Protein AF-0000000087553354 (afdb_homodimer)

Secondary structure (DSSP, 8-state):
-----------------------------------HHHHHHHHHHHHT-TT-EEEEEE-SSSEEEEEEEEEEEEE-TT--EEEEEEEEEEEESSGGG-EEEEEEEEE-TTS-EEEEEE--SGGGS--EEETTEEEEE--SSS---EEEEE-SS---SEEEEEEETTEEEEEEEEE---/-----------------------------------HHHHHHHHHHHHT-TT-EEEEEE-SSSEEEEEEEEEEEEE-TT--EEEEEEEEEEEESSGGG-EEEEEEEEE-TTS-EEEEEE--SGGGS--EEETTEEEEE--SSS---EEEEE-SS---SEEEEEEETTEEEEEEEEE---

Foldseek 3Di:
DPPPPPPPPPPPPPPPPPPCCCCPVPPVVVVVPDDPVLVVQLVQVVVVDAQDWDKDFDDDQKTWIKIKGWQAWAQAPVRWIKTKMKIWTWIGRDPVDIFIWIKIWIATPVRHTFWIWGQGGPLQAFDHDDPQWTWGADDDPQFGDIDTHHCRHHDDQKDWDAGDPVDTDIIGIDGDDD/DPPPPPPPPPPPPPPPPPPCCPCCVPPVPVVVPDDPVLVVQLVQVVVVDAQDWDKDFDDDQKTWIKIKGWQAWAQAPVRWIKTKMKIWTWIGRDPVDIFIWIKIWIATPVRHTFWIWGQGGPLQAFDHDDPQWTWGADDDPQFGDIDTHHPRHHDDQKDWDAGDPVDTDIIGIDGDPD

Organism: NCBI:txid2305228

Solvent-accessible surface area (backbone atoms only — not comparable to full-atom values): 20367 Å² total; per-residue (Å²): 135,85,77,76,79,78,76,78,76,76,76,75,74,71,75,75,71,71,70,75,70,70,68,69,66,71,70,66,70,64,68,77,70,74,52,72,67,58,48,51,50,50,52,52,60,71,64,68,50,67,72,43,44,33,37,41,30,49,60,65,82,45,45,41,34,39,40,35,28,33,59,43,74,32,64,25,78,85,67,45,50,34,33,38,31,39,37,29,41,34,36,36,72,44,86,92,67,44,45,40,38,9,24,41,36,35,21,35,84,82,72,44,66,53,29,31,35,68,54,60,30,53,76,58,37,64,75,43,68,54,96,50,16,42,29,33,64,42,84,49,99,77,19,75,33,76,40,76,45,70,45,36,86,49,77,60,62,59,48,76,46,60,40,45,101,87,40,60,48,78,31,54,52,46,68,50,88,120,136,86,77,77,79,77,77,80,76,77,77,74,77,74,76,74,74,73,72,76,70,71,68,71,66,73,70,66,72,63,70,78,72,75,51,73,68,56,48,51,50,50,53,52,59,71,64,68,50,66,73,43,43,34,37,40,30,49,61,65,83,44,46,41,34,39,40,36,29,34,60,44,73,32,66,24,78,86,69,44,48,34,33,37,32,40,36,28,40,35,36,37,72,44,85,91,67,43,45,39,37,9,26,42,37,35,21,35,83,82,69,43,68,52,27,32,33,69,54,60,30,53,77,58,36,64,75,42,68,54,95,51,17,41,31,34,65,42,82,49,98,77,20,76,34,76,39,76,46,68,45,36,84,48,78,60,62,59,49,75,46,60,40,46,100,86,40,59,48,78,34,53,51,44,67,48,88,120

Radius of gyration: 33.06 Å; Cα contacts (8 Å, |Δi|>4): 698; chains: 2; bounding box: 103×92×113 Å

Sequence (356 aa):
MKRFFLSLIIISLTSCNKSDLHKNDKNKIAETKLDYYERCRLLVLEQNTINQDFGFTKKGKDIDEQVVKYLGNIITSKKDTLKILNSVHYTGIYEDSKRGNGQVYIYNSHNKLLGFYNLGSASAVPNSIDNKELIFKYNNENCNQATKISLKDSIPKQIFVPCTKEGGDIYNLETAHNMKRFFLSLIIISLTSCNKSDLHKNDKNKIAETKLDYYERCRLLVLEQNTINQDFGFTKKGKDIDEQVVKYLGNIITSKKDTLKILNSVHYTGIYEDSKRGNGQVYIYNSHNKLLGFYNLGSASAVPNSIDNKELIFKYNNENCNQATKISLKDSIPKQIFVPCTKEGGDIYNLETAHN

Structure (mmCIF, N/CA/C/O backbone):
data_AF-0000000087553354-model_v1
#
loop_
_entity.id
_entity.type
_entity.pdbx_description
1 polymer Lipoprotein
#
loop_
_atom_site.group_PDB
_atom_site.id
_atom_site.type_symbol
_atom_site.label_atom_id
_atom_site.label_alt_id
_atom_site.label_comp_id
_atom_site.label_asym_id
_atom_site.label_entity_id
_atom_site.label_seq_id
_atom_site.pdbx_PDB_ins_code
_atom_site.Cartn_x
_atom_site.Cartn_y
_atom_site.Cartn_z
_atom_site.occupancy
_atom_site.B_iso_or_equiv
_atom_site.auth_seq_id
_atom_site.auth_comp_id
_atom_site.auth_asym_id
_atom_site.auth_atom_id
_atom_site.pdbx_PDB_model_num
ATOM 1 N N . MET A 1 1 ? -42.5 -53.312 72 1 29.83 1 MET A N 1
ATOM 2 C CA . MET A 1 1 ? -42.562 -51.844 71.812 1 29.83 1 MET A CA 1
ATOM 3 C C . MET A 1 1 ? -41.688 -51.406 70.625 1 29.83 1 MET A C 1
ATOM 5 O O . MET A 1 1 ? -40.469 -51.219 70.812 1 29.83 1 MET A O 1
ATOM 9 N N . LYS A 1 2 ? -41.969 -51.969 69.438 1 31.62 2 LYS A N 1
ATOM 10 C CA . LYS A 1 2 ? -41.281 -51.844 68.188 1 31.62 2 LYS A CA 1
ATOM 11 C C . LYS A 1 2 ? -41.375 -50.406 67.688 1 31.62 2 LYS A C 1
ATOM 13 O O . LYS A 1 2 ? -42.469 -49.906 67.375 1 31.62 2 LYS A O 1
ATOM 18 N N . ARG A 1 3 ? -40.5 -49.438 68.188 1 32.81 3 ARG A N 1
ATOM 19 C CA . ARG A 1 3 ? -40.375 -48.031 67.875 1 32.81 3 ARG A CA 1
ATOM 20 C C . ARG A 1 3 ? -40.156 -47.781 66.438 1 32.81 3 ARG A C 1
ATOM 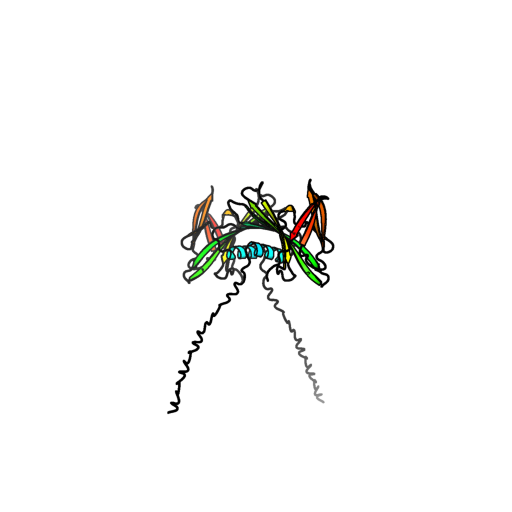22 O O . ARG A 1 3 ? -39.219 -48.344 65.812 1 32.81 3 ARG A O 1
ATOM 29 N N . PHE A 1 4 ? -41.219 -47.625 65.688 1 36.59 4 PHE A N 1
ATOM 30 C CA . PHE A 1 4 ? -41.375 -47.188 64.312 1 36.59 4 PHE A CA 1
ATOM 31 C C . PHE A 1 4 ? -40.594 -45.875 64.062 1 36.59 4 PHE A C 1
ATOM 33 O O . PHE A 1 4 ? -40.938 -44.844 64.625 1 36.59 4 PHE A O 1
ATOM 40 N N . PHE A 1 5 ? -39.219 -45.906 64.062 1 37.88 5 PHE A N 1
ATOM 41 C CA . PHE A 1 5 ? -38.344 -44.75 63.719 1 37.88 5 PHE A CA 1
ATOM 42 C C . PHE A 1 5 ? -38.781 -44.125 62.375 1 37.88 5 PHE A C 1
ATOM 44 O O . PHE A 1 5 ? -38.75 -44.812 61.344 1 37.88 5 PHE A O 1
ATOM 51 N N . LEU A 1 6 ? -39.812 -43.281 62.375 1 37.84 6 LEU A N 1
ATOM 52 C CA . LEU A 1 6 ? -40.25 -42.406 61.281 1 37.84 6 LEU A CA 1
ATOM 53 C C . LEU A 1 6 ? -39.094 -41.562 60.75 1 37.84 6 LEU A C 1
ATOM 55 O O . LEU A 1 6 ? -38.531 -40.719 61.438 1 37.84 6 LEU A O 1
ATOM 59 N N . SER A 1 7 ? -38.156 -42.156 59.969 1 36 7 SER A N 1
ATOM 60 C CA . SER A 1 7 ? -37.062 -41.469 59.312 1 36 7 SER A CA 1
ATOM 61 C C . SER A 1 7 ? -37.562 -40.375 58.375 1 36 7 SER A C 1
ATOM 63 O O . SER A 1 7 ? -38.312 -40.656 57.438 1 36 7 SER A O 1
ATOM 65 N N . LEU A 1 8 ? -37.938 -39.219 58.938 1 37 8 LEU A N 1
ATOM 66 C CA . LEU A 1 8 ? -38.281 -38 58.188 1 37 8 LEU A CA 1
ATOM 67 C C . LEU A 1 8 ? -37.219 -37.688 57.125 1 37 8 LEU A C 1
ATOM 69 O O . LEU A 1 8 ? -36.062 -37.469 57.438 1 37 8 LEU A O 1
ATOM 73 N N . ILE A 1 9 ? -37.344 -38.281 55.938 1 36.78 9 ILE A N 1
ATOM 74 C CA . ILE A 1 9 ? -36.562 -38.031 54.75 1 36.78 9 ILE A CA 1
ATOM 75 C C . ILE A 1 9 ? -36.719 -36.562 54.344 1 36.78 9 ILE A C 1
ATOM 77 O O . ILE A 1 9 ? -37.812 -36.094 54 1 36.78 9 ILE A O 1
ATOM 81 N N . ILE A 1 10 ? -36.062 -35.625 55.062 1 35.75 10 ILE A N 1
ATOM 82 C CA . ILE A 1 10 ? -36 -34.219 54.656 1 35.75 10 ILE A CA 1
ATOM 83 C C . ILE A 1 10 ? -35.5 -34.125 53.219 1 35.75 10 ILE A C 1
ATOM 85 O O . ILE A 1 10 ? -34.406 -34.562 52.906 1 35.75 10 ILE A O 1
ATOM 89 N N . ILE A 1 11 ? -36.406 -34.219 52.219 1 35.97 11 ILE A N 1
ATOM 90 C CA . ILE A 1 11 ? -36.25 -33.938 50.812 1 35.97 11 ILE A CA 1
ATOM 91 C C . ILE A 1 11 ? -35.625 -32.531 50.625 1 35.97 11 ILE A C 1
ATOM 93 O O . ILE A 1 11 ? -36.281 -31.531 51 1 35.97 11 ILE A O 1
ATOM 97 N N . SER A 1 12 ? -34.344 -32.438 51 1 34.94 12 SER A N 1
ATOM 98 C CA . SER A 1 12 ? -33.625 -31.188 50.656 1 34.94 12 SER A CA 1
ATOM 99 C C . SER A 1 12 ? -33.906 -30.781 49.219 1 34.94 12 SER A C 1
ATOM 101 O O . SER A 1 12 ? -33.656 -31.562 48.312 1 34.94 12 SER A O 1
ATOM 103 N N . LEU A 1 13 ? -35 -30.016 49 1 34.75 13 LEU A N 1
ATOM 104 C CA . LEU A 1 13 ? -35.219 -29.234 47.781 1 34.75 13 LEU A CA 1
ATOM 105 C C . LEU A 1 13 ? -33.938 -28.547 47.344 1 34.75 13 LEU A C 1
ATOM 107 O O . LEU A 1 13 ? -33.406 -27.703 48.031 1 34.75 13 LEU A O 1
ATOM 111 N N . THR A 1 14 ? -33 -29.312 46.812 1 34.44 14 THR A N 1
ATOM 112 C CA . THR A 1 14 ? -31.922 -28.703 46.062 1 34.44 14 THR A CA 1
ATOM 113 C C . THR A 1 14 ? -32.438 -27.672 45.062 1 34.44 14 THR A C 1
ATOM 115 O O . THR A 1 14 ? -33.312 -27.969 44.25 1 34.44 14 THR A O 1
ATOM 118 N N . SER A 1 15 ? -32.75 -26.438 45.594 1 34.44 15 SER A N 1
ATOM 119 C CA . SER A 1 15 ? -32.938 -25.297 44.719 1 34.44 15 SER A CA 1
ATOM 120 C C . SER A 1 15 ? -31.922 -25.328 43.562 1 34.44 15 SER A C 1
ATOM 122 O O . SER A 1 15 ? -30.719 -25.453 43.781 1 34.44 15 SER A O 1
ATOM 124 N N . CYS A 1 16 ? -32.281 -25.969 42.438 1 36.16 16 CYS A N 1
ATOM 125 C CA . CYS A 1 16 ? -31.656 -25.75 41.125 1 36.16 16 CYS A CA 1
ATOM 126 C C . CYS A 1 16 ? -31.438 -24.266 40.875 1 36.16 16 CYS A C 1
ATOM 128 O O . CYS A 1 16 ? -32.406 -23.531 40.625 1 36.16 16 CYS A O 1
ATOM 130 N N . ASN A 1 17 ? -30.734 -23.594 41.844 1 31.5 17 ASN A N 1
ATOM 131 C CA . ASN A 1 17 ? -30.328 -22.297 41.312 1 31.5 17 ASN A CA 1
ATOM 132 C C . ASN A 1 17 ? -29.828 -22.406 39.875 1 31.5 17 ASN A C 1
ATOM 134 O O . ASN A 1 17 ? -28.844 -23.109 39.594 1 31.5 17 ASN A O 1
ATOM 138 N N . LYS A 1 18 ? -30.75 -22.484 38.875 1 31.75 18 LYS A N 1
ATOM 139 C CA . LYS A 1 18 ? -30.422 -22.188 37.5 1 31.75 18 LYS A CA 1
ATOM 140 C C . LYS A 1 18 ? -29.531 -20.938 37.406 1 31.75 18 LYS A C 1
ATOM 142 O O . LYS A 1 18 ? -30 -19.828 37.656 1 31.75 18 LYS A O 1
ATOM 147 N N . SER A 1 19 ? -28.391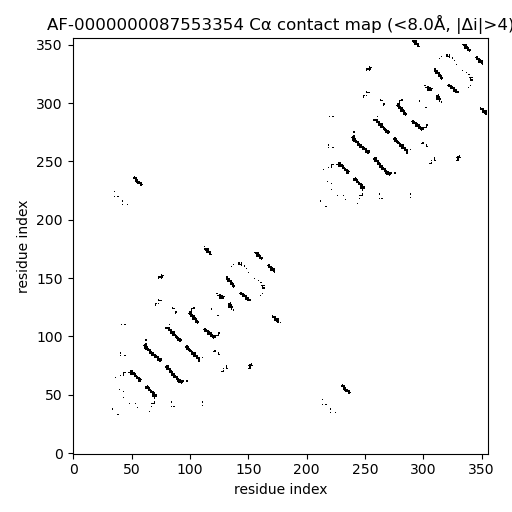 -20.953 38.062 1 34 19 SER A N 1
ATOM 148 C CA . SER A 1 19 ? -27.5 -19.891 37.625 1 34 19 SER A CA 1
ATOM 149 C C . SER A 1 19 ? -27.578 -19.688 36.094 1 34 19 SER A C 1
ATOM 151 O O . SER A 1 19 ? -27.422 -20.641 35.344 1 34 19 SER A O 1
ATOM 153 N N . ASP A 1 20 ? -28.547 -18.812 35.719 1 32.47 20 ASP A N 1
ATOM 154 C CA . ASP A 1 20 ? -28.562 -18.203 34.406 1 32.47 20 ASP A CA 1
ATOM 155 C C . ASP A 1 20 ? -27.156 -17.828 33.938 1 32.47 20 ASP A C 1
ATOM 157 O O . ASP A 1 20 ? -26.562 -16.875 34.469 1 32.47 20 ASP A O 1
ATOM 161 N N . LEU A 1 21 ? -26.25 -18.781 33.844 1 32.16 21 LEU A N 1
ATOM 162 C CA . LEU A 1 21 ? -25.062 -18.5 33.031 1 32.16 21 LEU A CA 1
ATOM 163 C C . LEU A 1 21 ? -25.438 -17.844 31.719 1 32.16 21 LEU A C 1
ATOM 165 O O . LEU A 1 21 ? -25.922 -18.531 30.797 1 32.16 21 LEU A O 1
ATOM 169 N N . HIS A 1 22 ? -26.406 -16.922 31.766 1 32.91 22 HIS A N 1
ATOM 170 C CA . HIS A 1 22 ? -26.359 -16.219 30.484 1 32.91 22 HIS A CA 1
ATOM 171 C C . HIS A 1 22 ? -24.922 -15.898 30.094 1 32.91 22 HIS A C 1
ATOM 173 O O . HIS A 1 22 ? -24.328 -14.953 30.609 1 32.91 22 HIS A O 1
ATOM 179 N N . LYS A 1 23 ? -24.031 -16.938 30.062 1 35.16 23 LYS A N 1
ATOM 180 C CA . LYS A 1 23 ? -22.891 -16.719 29.172 1 35.16 23 LYS A CA 1
ATOM 181 C C . LYS A 1 23 ? -23.328 -16 27.906 1 35.16 23 LYS A C 1
ATOM 183 O O . LYS A 1 23 ? -23.922 -16.609 27.016 1 35.16 23 LYS A O 1
ATOM 188 N N . ASN A 1 24 ? -24.047 -14.953 27.984 1 32.91 24 ASN A N 1
ATOM 189 C CA . ASN A 1 24 ? -23.922 -14.109 26.797 1 32.91 24 ASN A CA 1
ATOM 190 C C . ASN A 1 24 ? -22.5 -14.109 26.25 1 32.91 24 ASN A C 1
ATOM 192 O O . ASN A 1 24 ? -21.625 -13.414 26.766 1 32.91 24 ASN A O 1
ATOM 196 N N . ASP A 1 25 ? -21.984 -15.281 26.062 1 33.88 25 ASP A N 1
ATOM 197 C CA . ASP A 1 25 ? -20.828 -15.336 25.156 1 33.88 25 ASP A CA 1
ATOM 198 C C . ASP A 1 25 ? -21 -14.344 24 1 33.88 25 ASP A C 1
ATOM 200 O O . ASP A 1 25 ? -21.781 -14.594 23.078 1 33.88 25 ASP A O 1
ATOM 204 N N . LYS A 1 26 ? -21.125 -13.078 24.266 1 32.25 26 LYS A N 1
ATOM 205 C CA . LYS A 1 26 ? -20.75 -12.188 23.172 1 32.25 26 LYS A CA 1
ATOM 206 C C . LYS A 1 26 ? -19.75 -12.859 22.234 1 32.25 26 LYS A C 1
ATOM 208 O O . LYS A 1 26 ? -18.578 -13 22.562 1 32.25 26 LYS A O 1
ATOM 213 N N . ASN A 1 27 ? -19.938 -14.016 21.734 1 31.08 27 ASN A N 1
ATOM 214 C CA . ASN A 1 27 ? -19.281 -14.359 20.484 1 31.08 27 ASN A CA 1
ATOM 215 C C . ASN A 1 27 ? -18.938 -13.117 19.672 1 31.08 27 ASN A C 1
ATOM 217 O O . ASN A 1 27 ? -19.766 -12.617 18.906 1 31.08 27 ASN A O 1
ATOM 221 N N . LYS A 1 28 ? -18.406 -12.102 20.25 1 35.38 28 LYS A N 1
ATOM 222 C CA . LYS A 1 28 ? -17.688 -11.156 19.406 1 35.38 28 LYS A CA 1
ATOM 223 C C . LYS A 1 28 ? -17.109 -11.844 18.172 1 35.38 28 LYS A C 1
ATOM 225 O O . LYS A 1 28 ? -16.188 -12.648 18.266 1 35.38 28 LYS A O 1
ATOM 230 N N . ILE A 1 29 ? -17.828 -12.508 17.359 1 32.5 29 ILE A N 1
ATOM 231 C CA . ILE A 1 29 ? -17.328 -12.656 16 1 32.5 29 ILE A CA 1
ATOM 232 C C . ILE A 1 29 ? -16.25 -11.602 15.727 1 32.5 29 ILE A C 1
ATOM 234 O O . ILE A 1 29 ? -16.562 -10.414 15.633 1 32.5 29 ILE A O 1
ATOM 238 N N . ALA A 1 30 ? -15.227 -11.648 16.406 1 36.22 30 ALA A N 1
ATOM 239 C CA . ALA A 1 30 ? -14.039 -10.891 16 1 36.22 30 ALA A CA 1
ATOM 240 C C . ALA A 1 30 ? -13.977 -10.734 14.484 1 36.22 30 ALA A C 1
ATOM 242 O O . ALA A 1 30 ? -13.883 -11.719 13.758 1 36.22 30 ALA A O 1
ATOM 243 N N . GLU A 1 31 ? -14.898 -10.172 13.828 1 45.91 31 GLU A N 1
ATOM 244 C CA . GLU A 1 31 ? -14.578 -9.805 12.453 1 45.91 31 GLU A CA 1
ATOM 245 C C . GLU A 1 31 ? -13.07 -9.852 12.203 1 45.91 31 GLU A C 1
ATOM 247 O O . GLU A 1 31 ? -12.312 -9.141 12.859 1 45.91 31 GLU A O 1
ATOM 252 N N . THR A 1 32 ? -12.547 -11.031 12.086 1 52.12 32 THR A N 1
ATOM 253 C CA . THR A 1 32 ? -11.133 -11.203 11.781 1 52.12 32 THR A CA 1
ATOM 254 C C . THR A 1 32 ? -10.602 -10.023 10.977 1 52.12 32 THR A C 1
ATOM 256 O O . THR A 1 32 ? -10.977 -9.836 9.82 1 52.12 32 THR A O 1
ATOM 259 N N . LYS A 1 33 ? -10.328 -8.977 11.625 1 75.5 33 LYS A N 1
ATOM 260 C CA . LYS A 1 33 ? -9.742 -7.785 11.016 1 75.5 33 LYS A CA 1
ATOM 261 C C . LYS A 1 33 ? -8.555 -8.156 10.133 1 75.5 33 LYS A C 1
ATOM 263 O O . LYS A 1 33 ? -7.645 -8.867 10.562 1 75.5 33 LYS A O 1
ATOM 268 N N . LEU A 1 34 ? -8.664 -8.031 8.836 1 88.19 34 LEU A N 1
ATOM 269 C CA . LEU A 1 34 ? -7.602 -8.25 7.859 1 88.19 34 LEU A CA 1
ATOM 270 C C . LEU A 1 34 ? -6.32 -7.535 8.273 1 88.19 34 LEU A C 1
ATOM 272 O O . LEU A 1 34 ? -6.363 -6.395 8.734 1 88.19 34 LEU A O 1
ATOM 276 N N . ASP A 1 35 ? -5.285 -8.367 8.242 1 91.75 35 ASP A N 1
ATOM 277 C CA . ASP A 1 35 ? -4.027 -7.703 8.562 1 91.75 35 ASP A CA 1
ATOM 278 C C . ASP A 1 35 ? -3.605 -6.742 7.453 1 91.75 35 ASP A C 1
ATOM 280 O O . ASP A 1 35 ? -4.234 -6.695 6.395 1 91.75 35 ASP A O 1
ATOM 284 N N . TYR A 1 36 ? -2.586 -5.945 7.707 1 96.06 36 TYR A N 1
ATOM 285 C CA . TYR A 1 36 ? -2.121 -4.887 6.82 1 96.06 36 TYR A CA 1
ATOM 286 C C . TYR A 1 36 ? -1.771 -5.438 5.441 1 96.06 36 TYR A C 1
ATOM 288 O O . TYR A 1 36 ? -2.24 -4.93 4.422 1 96.06 36 TYR A O 1
ATOM 296 N N . TYR A 1 37 ? -0.991 -6.48 5.391 1 96.94 37 TYR A N 1
ATOM 297 C CA . TYR A 1 37 ? -0.497 -6.977 4.109 1 96.94 37 TYR A CA 1
ATOM 298 C C . TYR A 1 37 ? -1.597 -7.707 3.348 1 96.94 37 TYR A C 1
ATOM 300 O O . TYR A 1 37 ? -1.604 -7.715 2.115 1 96.94 37 TYR A O 1
ATOM 308 N N . GLU A 1 38 ? -2.502 -8.297 4.043 1 96.75 38 GLU A N 1
ATOM 309 C CA . GLU A 1 38 ? -3.672 -8.836 3.355 1 96.75 38 GLU A CA 1
ATOM 310 C C . GLU A 1 38 ? -4.477 -7.723 2.689 1 96.75 38 GLU A C 1
ATOM 312 O O . GLU A 1 38 ? -4.949 -7.883 1.562 1 96.75 38 GLU A O 1
ATOM 317 N N . ARG A 1 39 ? -4.609 -6.656 3.377 1 97.19 39 ARG A N 1
ATOM 318 C CA . ARG A 1 39 ? -5.312 -5.52 2.793 1 97.19 39 ARG A CA 1
ATOM 319 C C . ARG A 1 39 ? -4.574 -4.988 1.569 1 97.19 39 ARG A C 1
ATOM 321 O O . ARG A 1 39 ? -5.199 -4.562 0.595 1 97.19 39 ARG A O 1
ATOM 328 N N . CYS A 1 40 ? -3.297 -4.977 1.617 1 98.38 40 CYS A N 1
ATOM 329 C CA . CYS A 1 40 ? -2.5 -4.574 0.462 1 98.38 40 CYS A CA 1
ATOM 330 C C . CYS A 1 40 ? -2.775 -5.484 -0.73 1 98.38 40 CYS A C 1
ATOM 332 O O . CYS A 1 40 ? -2.926 -5.008 -1.856 1 98.38 40 CYS A O 1
ATOM 334 N N . ARG A 1 41 ? -2.84 -6.73 -0.446 1 98.44 41 ARG A N 1
ATOM 335 C CA . ARG A 1 41 ? -3.133 -7.664 -1.528 1 98.44 41 ARG A CA 1
ATOM 336 C C . ARG A 1 41 ? -4.504 -7.383 -2.137 1 98.44 41 ARG A C 1
ATOM 338 O O . ARG A 1 41 ? -4.66 -7.398 -3.359 1 98.44 41 ARG A O 1
ATOM 345 N N . LEU A 1 42 ? -5.434 -7.125 -1.288 1 97.94 42 LEU A N 1
ATOM 346 C CA . LEU A 1 42 ? -6.773 -6.82 -1.773 1 97.94 42 LEU A CA 1
ATOM 347 C C . LEU A 1 42 ? -6.773 -5.543 -2.605 1 97.94 42 LEU A C 1
ATOM 349 O O . LEU A 1 42 ? -7.5 -5.445 -3.598 1 97.94 42 LEU A O 1
ATOM 353 N N . LEU A 1 43 ? -5.996 -4.613 -2.201 1 97.56 43 LEU A N 1
ATOM 354 C CA . LEU A 1 43 ? -5.863 -3.381 -2.969 1 97.56 43 LEU A CA 1
ATOM 355 C C . LEU A 1 43 ? -5.395 -3.672 -4.391 1 97.56 43 LEU A C 1
ATOM 357 O O . LEU A 1 43 ? -5.902 -3.084 -5.348 1 97.56 43 LEU A O 1
ATOM 361 N N . VAL A 1 44 ? -4.484 -4.547 -4.539 1 98.5 44 VAL A N 1
ATOM 362 C CA . VAL A 1 44 ? -3.939 -4.902 -5.848 1 98.5 44 VAL A CA 1
ATOM 363 C C . VAL A 1 44 ? -5.008 -5.613 -6.676 1 98.5 44 VAL A C 1
ATOM 365 O O . VAL A 1 44 ? -5.168 -5.328 -7.867 1 98.5 44 VAL A O 1
ATOM 368 N N . LEU A 1 45 ? -5.699 -6.488 -6.02 1 98 45 LEU A N 1
ATOM 369 C CA . LEU A 1 45 ? -6.77 -7.188 -6.723 1 98 45 LEU A CA 1
ATOM 370 C C . LEU A 1 45 ? -7.809 -6.203 -7.25 1 98 45 LEU A C 1
ATOM 372 O O . LEU A 1 45 ? -8.32 -6.367 -8.359 1 98 45 LEU A O 1
ATOM 376 N N . GLU A 1 46 ? -8.07 -5.23 -6.512 1 96.06 46 GLU A N 1
ATOM 377 C CA . GLU A 1 46 ? -9.07 -4.234 -6.883 1 96.06 46 GLU A CA 1
ATOM 378 C C . GLU 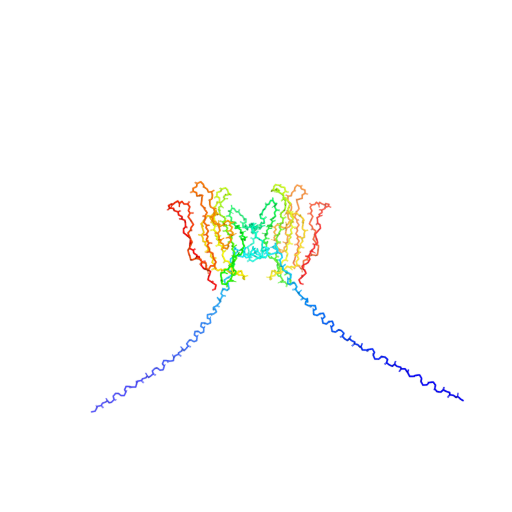A 1 46 ? -8.594 -3.385 -8.055 1 96.06 46 GLU A C 1
ATOM 380 O O . GLU A 1 46 ? -9.406 -2.873 -8.828 1 96.06 46 GLU A O 1
ATOM 385 N N . GLN A 1 47 ? -7.301 -3.211 -8.148 1 95.94 47 GLN A N 1
ATOM 386 C CA . GLN A 1 47 ? -6.766 -2.49 -9.297 1 95.94 47 GLN A CA 1
ATOM 387 C C . GLN A 1 47 ? -7.004 -3.266 -10.594 1 95.94 47 GLN A C 1
ATOM 389 O O . GLN A 1 47 ? -7.105 -2.672 -11.664 1 95.94 47 GLN A O 1
ATOM 394 N N . ASN A 1 48 ? -6.988 -4.543 -10.508 1 95.75 48 ASN A N 1
ATOM 395 C CA . ASN A 1 48 ? -7.273 -5.438 -11.625 1 95.75 48 ASN A CA 1
ATOM 396 C C . ASN A 1 48 ? -6.32 -5.199 -12.797 1 95.75 48 ASN A C 1
ATOM 398 O O . ASN A 1 48 ? -6.734 -5.234 -13.953 1 95.75 48 ASN A O 1
ATOM 402 N N . THR A 1 49 ? -5.16 -4.816 -12.516 1 97.12 49 THR A N 1
ATOM 403 C CA . THR A 1 49 ? -4.125 -4.676 -13.531 1 97.12 49 THR A CA 1
ATOM 404 C C . THR A 1 49 ? -3.201 -5.887 -13.539 1 97.12 49 THR A C 1
ATOM 406 O O . THR A 1 49 ? -2.469 -6.121 -12.57 1 97.12 49 THR A O 1
ATOM 409 N N . ILE A 1 50 ? -3.139 -6.598 -14.602 1 97.88 50 ILE A N 1
ATOM 410 C CA . ILE A 1 50 ? -2.383 -7.84 -14.703 1 97.88 50 ILE A CA 1
ATOM 411 C C . ILE A 1 50 ? -0.898 -7.527 -14.883 1 97.88 50 ILE A C 1
ATOM 413 O O . ILE A 1 50 ? -0.534 -6.613 -15.625 1 97.88 50 ILE A O 1
ATOM 417 N N . ASN A 1 51 ? -0.075 -8.172 -14.18 1 97.88 51 ASN A N 1
ATOM 418 C CA . ASN A 1 51 ? 1.376 -8.234 -14.32 1 97.88 51 ASN A CA 1
ATOM 419 C C . ASN A 1 51 ? 2.041 -6.934 -13.867 1 97.88 51 ASN A C 1
ATOM 421 O O . ASN A 1 51 ? 3.182 -6.652 -14.242 1 97.88 51 ASN A O 1
ATOM 425 N N . GLN A 1 52 ? 1.35 -6.129 -13.156 1 98.12 52 GLN A N 1
ATOM 426 C CA . GLN A 1 52 ? 1.913 -4.945 -12.516 1 98.12 52 GLN A CA 1
ATOM 427 C C . GLN A 1 52 ? 2.408 -5.262 -11.109 1 98.12 52 GLN A C 1
ATOM 429 O O . GLN A 1 52 ? 1.673 -5.836 -10.305 1 98.12 52 GLN A O 1
ATOM 434 N N . ASP A 1 53 ? 3.637 -4.906 -10.844 1 98.69 53 ASP A N 1
ATOM 435 C CA . ASP A 1 53 ? 4.152 -5.043 -9.484 1 98.69 53 ASP A CA 1
ATOM 436 C C . ASP A 1 53 ? 3.783 -3.83 -8.633 1 98.69 53 ASP A C 1
ATOM 438 O O . ASP A 1 53 ? 4.023 -2.688 -9.031 1 98.69 53 ASP A O 1
ATOM 44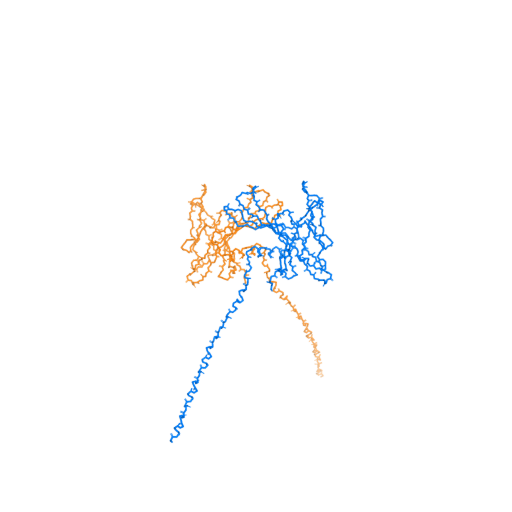2 N N . PHE A 1 54 ? 3.238 -4.09 -7.547 1 98.81 54 PHE A N 1
ATOM 443 C CA . PHE A 1 54 ? 2.984 -3.082 -6.527 1 98.81 54 PHE A CA 1
ATOM 444 C C . PHE A 1 54 ? 3.84 -3.338 -5.289 1 98.81 54 PHE A C 1
ATOM 446 O O . PHE A 1 54 ? 3.855 -4.449 -4.758 1 98.81 54 PHE A O 1
ATOM 453 N N . GLY A 1 55 ? 4.527 -2.334 -4.793 1 98.75 55 GLY A N 1
ATOM 454 C CA . GLY A 1 55 ? 5.32 -2.432 -3.578 1 98.75 55 GLY A CA 1
ATOM 455 C C . GLY A 1 55 ? 4.688 -1.724 -2.395 1 98.75 55 GLY A C 1
ATOM 456 O O . GLY A 1 55 ? 4.184 -0.607 -2.531 1 98.75 55 GLY A O 1
ATOM 457 N N . PHE A 1 56 ? 4.699 -2.367 -1.321 1 98.81 56 PHE A N 1
ATOM 458 C CA . PHE A 1 56 ? 4.219 -1.84 -0.048 1 98.81 56 PHE A CA 1
ATOM 459 C C . PHE A 1 56 ? 5.312 -1.909 1.012 1 98.81 56 PHE A C 1
ATOM 461 O O . PHE A 1 56 ? 5.742 -2.998 1.397 1 98.81 56 PHE A O 1
ATOM 468 N N . THR A 1 57 ? 5.695 -0.775 1.537 1 98.38 57 THR A N 1
ATOM 469 C CA . THR A 1 57 ? 6.855 -0.743 2.422 1 98.38 57 THR A CA 1
ATOM 470 C C . THR A 1 57 ? 6.512 -0.055 3.738 1 98.38 57 THR A C 1
ATOM 472 O O . THR A 1 57 ? 5.863 0.993 3.748 1 98.38 57 THR A O 1
ATOM 475 N N . LYS A 1 58 ? 6.848 -0.651 4.809 1 97.88 58 LYS A N 1
ATOM 476 C CA . LYS A 1 58 ? 7 0.05 6.078 1 97.88 58 LYS A CA 1
ATOM 477 C C . LYS A 1 58 ? 8.43 0.558 6.262 1 97.88 58 LYS A C 1
ATOM 479 O O . LYS A 1 58 ? 9.344 -0.224 6.535 1 97.88 58 LYS A O 1
ATOM 484 N N . LYS A 1 59 ? 8.539 1.796 6.145 1 96.19 59 LYS A N 1
ATOM 485 C CA . LYS A 1 59 ? 9.883 2.361 6.148 1 96.19 59 LYS A CA 1
ATOM 486 C C . LYS A 1 59 ? 10.477 2.373 7.555 1 96.19 59 LYS A C 1
ATOM 488 O O . LYS A 1 59 ? 9.766 2.645 8.523 1 96.19 59 LYS A O 1
ATOM 493 N N . GLY A 1 60 ? 11.75 2.092 7.609 1 94.5 60 GLY A N 1
ATOM 494 C CA . GLY A 1 60 ? 12.461 2.045 8.875 1 94.5 60 GLY A CA 1
ATOM 495 C C . GLY A 1 60 ? 13.883 1.523 8.742 1 94.5 60 GLY A C 1
ATOM 496 O O . GLY A 1 60 ? 14.469 1.573 7.652 1 94.5 60 GLY A O 1
ATOM 497 N N . LYS A 1 61 ? 14.336 1.19 9.898 1 94.38 61 LYS A N 1
ATOM 498 C CA . LYS A 1 61 ? 15.711 0.703 9.938 1 94.38 61 LYS A CA 1
ATOM 499 C C . LYS A 1 61 ? 15.852 -0.624 9.203 1 94.38 61 LYS A C 1
ATOM 501 O O . LYS A 1 61 ? 16.844 -0.859 8.516 1 94.38 61 LYS A O 1
ATOM 506 N N . ASP A 1 62 ? 14.82 -1.419 9.312 1 96.75 62 ASP A N 1
ATOM 507 C CA . ASP A 1 62 ? 14.82 -2.729 8.664 1 96.75 62 ASP A CA 1
ATOM 508 C C . ASP A 1 62 ? 13.969 -2.715 7.398 1 96.75 62 ASP A C 1
ATOM 510 O O . ASP A 1 62 ? 13.109 -1.849 7.23 1 96.75 62 ASP A O 1
ATOM 514 N N . ILE A 1 63 ? 14.312 -3.645 6.562 1 97.62 63 ILE A N 1
ATOM 515 C CA . ILE A 1 63 ? 13.5 -3.84 5.363 1 97.62 63 ILE A CA 1
ATOM 516 C C . ILE A 1 63 ? 12.227 -4.602 5.719 1 97.62 63 ILE A C 1
ATOM 518 O O . ILE A 1 63 ? 12.289 -5.664 6.34 1 97.62 63 ILE A O 1
ATOM 522 N N . ASP A 1 64 ? 11.172 -4.078 5.457 1 98.12 64 ASP A N 1
ATOM 523 C CA . ASP A 1 64 ? 9.844 -4.668 5.555 1 98.12 64 ASP A CA 1
ATOM 524 C C . ASP A 1 64 ? 8.977 -4.266 4.367 1 98.12 64 ASP A C 1
ATOM 526 O O . ASP A 1 64 ? 8.359 -3.197 4.375 1 98.12 64 ASP A O 1
ATOM 530 N N . GLU A 1 65 ? 8.953 -5.152 3.326 1 98.44 65 GLU A N 1
ATOM 531 C CA . GLU A 1 65 ? 8.305 -4.824 2.059 1 98.44 65 GLU A CA 1
ATOM 532 C C . GLU A 1 65 ? 7.562 -6.027 1.489 1 98.44 65 GLU A C 1
ATOM 534 O O . GLU A 1 65 ? 8.086 -7.145 1.496 1 98.44 65 GLU A O 1
ATOM 539 N N . GLN A 1 66 ? 6.418 -5.734 1.051 1 98.75 66 GLN A N 1
ATOM 540 C CA . GLN A 1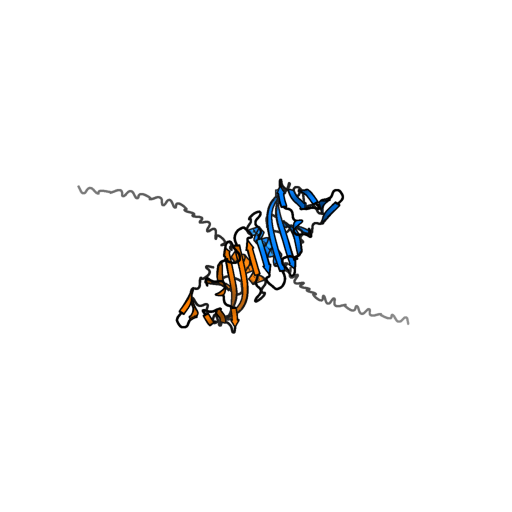 66 ? 5.676 -6.715 0.267 1 98.75 66 GLN A CA 1
ATOM 541 C C . GLN A 1 66 ? 5.512 -6.254 -1.179 1 98.75 66 GLN A C 1
ATOM 543 O O . GLN A 1 66 ? 5.121 -5.113 -1.431 1 98.75 66 GLN A O 1
ATOM 548 N N . VAL A 1 67 ? 5.867 -7.129 -2.078 1 98.81 67 VAL A N 1
ATOM 549 C CA . VAL A 1 67 ? 5.617 -6.891 -3.49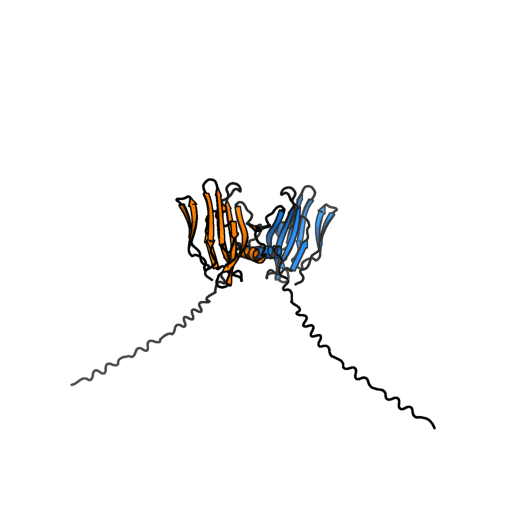6 1 98.81 67 VAL A CA 1
ATOM 550 C C . VAL A 1 67 ? 4.543 -7.852 -4 1 98.81 67 VAL A C 1
ATOM 552 O O . VAL A 1 67 ? 4.66 -9.062 -3.832 1 98.81 67 VAL A O 1
ATOM 555 N N . VAL A 1 68 ? 3.525 -7.285 -4.598 1 98.88 68 VAL A N 1
ATOM 556 C CA . VAL A 1 68 ? 2.354 -8.062 -4.992 1 98.88 68 VAL A CA 1
ATOM 557 C C . VAL A 1 68 ? 2.117 -7.906 -6.492 1 98.88 68 VAL A C 1
ATOM 559 O O . VAL A 1 68 ? 2.232 -6.809 -7.039 1 98.88 68 VAL A O 1
ATOM 562 N N . LYS A 1 69 ? 1.778 -9 -7.164 1 98.88 69 LYS A N 1
ATOM 563 C CA . LYS A 1 69 ? 1.485 -9.023 -8.594 1 98.88 69 LYS A CA 1
ATOM 564 C C . LYS A 1 69 ? 0.266 -9.883 -8.898 1 98.88 69 LYS A C 1
ATOM 566 O O . LYS A 1 69 ? 0.24 -11.07 -8.555 1 98.88 69 LYS A O 1
ATOM 571 N N . TYR A 1 70 ? -0.657 -9.25 -9.539 1 98.88 70 TYR A N 1
ATOM 572 C CA . TYR A 1 70 ? -1.807 -9.992 -10.039 1 98.88 70 TYR A CA 1
ATOM 573 C C . TYR A 1 70 ? -1.484 -10.656 -11.375 1 98.88 70 TYR A C 1
ATOM 575 O O . TYR A 1 70 ? -1.177 -9.977 -12.359 1 98.88 70 TYR A O 1
ATOM 583 N N . LEU A 1 71 ? -1.618 -12 -11.391 1 98.75 71 LEU A N 1
ATOM 584 C CA . LEU A 1 71 ? -1.226 -12.719 -12.594 1 98.75 71 LEU A CA 1
ATOM 585 C C . LEU A 1 71 ? -2.41 -12.883 -13.539 1 98.75 71 LEU A C 1
ATOM 587 O O . LEU A 1 71 ? -2.225 -13.102 -14.742 1 98.75 71 LEU A O 1
ATOM 591 N N . GLY A 1 72 ? -3.602 -12.82 -12.961 1 98.38 72 GLY A N 1
ATOM 592 C CA . GLY A 1 72 ? -4.797 -13.031 -13.766 1 98.38 72 GLY A CA 1
ATOM 593 C C . GLY A 1 72 ? -5.742 -14.062 -13.172 1 98.38 72 GLY A C 1
ATOM 594 O O . GLY A 1 72 ? -5.656 -14.375 -11.984 1 98.38 72 GLY A O 1
ATOM 595 N N . ASN A 1 73 ? -6.676 -14.484 -14.031 1 97.62 73 ASN A N 1
ATOM 596 C CA . ASN A 1 73 ? -7.707 -15.414 -13.578 1 97.62 73 ASN A CA 1
ATOM 597 C C . ASN A 1 73 ? -7.594 -16.766 -14.281 1 97.62 73 ASN A C 1
ATOM 599 O O . ASN A 1 73 ? -7.09 -16.844 -15.406 1 97.62 73 ASN A O 1
ATOM 603 N N . ILE A 1 74 ? -8.008 -17.734 -13.594 1 98.12 74 ILE A N 1
ATOM 604 C CA . ILE A 1 74 ? -8.234 -19.078 -14.148 1 98.12 74 ILE A CA 1
ATOM 605 C C . ILE A 1 74 ? -9.703 -19.453 -13.984 1 98.12 74 ILE A C 1
ATOM 607 O O . ILE A 1 74 ? -10.258 -19.344 -12.891 1 98.12 74 ILE A O 1
ATOM 611 N N . ILE A 1 75 ? -10.305 -19.875 -15.078 1 97.38 75 ILE A N 1
ATOM 612 C CA . ILE A 1 75 ? -11.672 -20.375 -15.023 1 97.38 75 ILE A CA 1
ATOM 613 C C . ILE A 1 75 ? -11.648 -21.906 -14.906 1 97.38 75 ILE A C 1
ATOM 615 O O . ILE A 1 75 ? -11.125 -22.578 -15.789 1 97.38 75 ILE A O 1
ATOM 619 N N . THR A 1 76 ? -12.25 -22.344 -13.898 1 97.25 76 THR A N 1
ATOM 620 C CA . THR A 1 76 ? -12.234 -23.781 -13.648 1 97.25 76 THR A CA 1
ATOM 621 C C . THR A 1 76 ? -13.266 -24.5 -14.516 1 97.25 76 THR A C 1
ATOM 623 O O . THR A 1 76 ? -14.078 -23.844 -15.188 1 97.25 76 THR A O 1
ATOM 626 N N . SER A 1 77 ? -13.234 -25.844 -14.469 1 96.25 77 SER A N 1
ATOM 627 C CA . SER A 1 77 ? -14.195 -26.656 -15.211 1 96.25 77 SER A CA 1
ATOM 628 C C . SER A 1 77 ? -15.617 -26.438 -14.703 1 96.25 77 SER A C 1
ATOM 630 O O . SER A 1 77 ? -16.578 -26.625 -15.453 1 96.25 77 SER A O 1
ATOM 632 N N . LYS A 1 78 ? -15.711 -26.062 -13.461 1 96 78 LYS A N 1
ATOM 633 C CA . LYS A 1 78 ? -17.016 -25.797 -12.867 1 96 78 LYS A CA 1
ATOM 634 C C . LYS A 1 78 ? -17.438 -24.344 -13.109 1 96 78 LYS A C 1
ATOM 636 O O . LYS A 1 78 ? -18.422 -23.891 -12.531 1 96 78 LYS A O 1
ATOM 641 N N . LYS A 1 79 ? -16.594 -23.609 -13.789 1 95.62 79 LYS A N 1
ATOM 642 C CA . LYS A 1 79 ? -16.875 -22.234 -14.211 1 95.62 79 LYS A CA 1
ATOM 643 C C . LYS A 1 79 ? -16.672 -21.25 -13.062 1 95.62 79 LYS A C 1
ATOM 645 O O . LYS A 1 79 ? -17.219 -20.156 -13.07 1 95.62 79 LYS A O 1
ATOM 650 N N . ASP A 1 80 ? -15.938 -21.75 -12.109 1 96.5 80 ASP A N 1
ATOM 651 C CA . ASP A 1 80 ? -15.508 -20.812 -11.07 1 96.5 80 ASP A CA 1
ATOM 652 C C . ASP A 1 80 ? -14.297 -20 -11.531 1 96.5 80 ASP A C 1
ATOM 654 O O . ASP A 1 80 ? -13.469 -20.5 -12.305 1 96.5 80 ASP A O 1
ATOM 658 N N . THR A 1 81 ? -14.25 -18.781 -10.977 1 97.75 81 THR A N 1
ATOM 659 C CA . THR A 1 81 ? -13.102 -17.938 -11.266 1 97.75 81 THR A CA 1
ATOM 660 C C . THR A 1 81 ? -12.102 -17.984 -10.117 1 97.75 81 THR A C 1
ATOM 662 O O . THR A 1 81 ? -12.461 -17.75 -8.961 1 97.75 81 THR A O 1
ATOM 665 N N . LEU A 1 82 ? -10.867 -18.25 -10.453 1 98.38 82 LEU A N 1
ATOM 666 C CA . LEU A 1 82 ? -9.742 -18.156 -9.523 1 98.38 82 LEU A CA 1
ATOM 667 C C . LEU A 1 82 ? -8.844 -16.984 -9.883 1 98.38 82 LEU A C 1
ATOM 669 O O . LEU A 1 82 ? -8.344 -16.906 -11.008 1 98.38 82 LEU A O 1
ATOM 673 N N . LYS A 1 83 ? -8.68 -16.062 -8.977 1 98.62 83 LYS A N 1
ATOM 674 C CA . LYS A 1 83 ? -7.734 -14.961 -9.133 1 98.62 83 LYS A CA 1
ATOM 675 C C . LYS A 1 83 ? -6.391 -15.297 -8.492 1 98.62 83 LYS A C 1
ATOM 677 O O . LYS A 1 83 ? -6.336 -15.656 -7.312 1 98.62 83 LYS A O 1
ATOM 682 N N . ILE A 1 84 ? -5.32 -15.195 -9.266 1 98.88 84 ILE A N 1
ATOM 683 C CA . ILE A 1 84 ? -4.004 -15.633 -8.828 1 98.88 84 ILE A CA 1
ATOM 684 C C . ILE A 1 84 ? -3.129 -14.422 -8.523 1 98.88 84 ILE A C 1
ATOM 686 O O . ILE A 1 84 ? -2.939 -13.547 -9.375 1 98.88 84 ILE A O 1
ATOM 690 N N . LEU A 1 85 ? -2.602 -14.422 -7.352 1 98.81 85 LEU A N 1
ATOM 691 C CA . LEU A 1 85 ? -1.812 -13.289 -6.879 1 98.81 85 LEU A CA 1
ATOM 692 C C . LEU A 1 85 ? -0.484 -13.758 -6.293 1 98.81 85 LEU A C 1
ATOM 694 O O . LEU A 1 85 ? -0.462 -14.562 -5.359 1 98.81 85 LEU A O 1
ATOM 698 N N . ASN A 1 86 ? 0.618 -13.258 -6.875 1 98.81 86 ASN A N 1
ATOM 699 C CA . ASN A 1 86 ? 1.926 -13.453 -6.258 1 98.81 86 ASN A CA 1
ATOM 700 C C . ASN A 1 86 ? 2.186 -12.43 -5.156 1 98.81 86 ASN A C 1
ATOM 702 O O . ASN A 1 86 ? 1.844 -11.258 -5.301 1 98.81 86 ASN A O 1
ATOM 706 N N . SER A 1 87 ? 2.807 -12.891 -4.109 1 98.81 87 SER A N 1
ATOM 707 C CA . SER A 1 87 ? 3.271 -12.008 -3.043 1 98.81 87 SER A CA 1
ATOM 708 C C . SER A 1 87 ? 4.66 -12.414 -2.559 1 98.81 87 SER A C 1
ATOM 710 O O . SER A 1 87 ? 4.895 -13.578 -2.229 1 98.81 87 SER A O 1
ATOM 712 N N . VAL A 1 88 ? 5.535 -11.492 -2.562 1 98.69 88 VAL A N 1
ATOM 713 C CA . VAL A 1 88 ? 6.855 -11.711 -1.979 1 98.69 88 VAL A CA 1
ATOM 714 C C . VAL A 1 88 ? 7.082 -10.727 -0.83 1 98.69 88 VAL A C 1
ATOM 716 O O . VAL A 1 88 ? 6.945 -9.516 -1.006 1 98.69 88 VAL A O 1
ATOM 719 N N . HIS A 1 89 ? 7.398 -11.242 0.309 1 98.56 89 HIS A N 1
ATOM 720 C CA . HIS A 1 89 ? 7.723 -10.422 1.471 1 98.56 89 HIS A CA 1
ATOM 721 C C . HIS A 1 89 ? 9.227 -10.352 1.697 1 98.56 89 HIS A C 1
ATOM 723 O O . HIS A 1 89 ? 9.875 -11.383 1.907 1 98.56 89 HIS A O 1
ATOM 729 N N . TYR A 1 90 ? 9.727 -9.188 1.627 1 98.38 90 TYR A N 1
ATOM 730 C CA . TYR A 1 90 ? 11.156 -8.969 1.85 1 98.38 90 TYR A CA 1
ATOM 731 C C . TYR A 1 90 ? 11.414 -8.445 3.258 1 98.38 90 TYR A C 1
ATOM 733 O O . TYR A 1 90 ? 10.734 -7.523 3.717 1 98.38 90 TYR A O 1
ATOM 741 N N . THR A 1 91 ? 12.375 -9.055 3.879 1 97.81 91 THR A N 1
ATOM 742 C CA . THR A 1 91 ? 12.836 -8.617 5.188 1 97.81 91 THR A CA 1
ATOM 743 C C . THR A 1 91 ? 14.367 -8.617 5.25 1 97.81 91 THR A C 1
ATOM 745 O O . THR A 1 91 ? 15.023 -9.297 4.457 1 97.81 91 THR A O 1
ATOM 748 N N . GLY A 1 92 ? 14.867 -7.801 6.145 1 97.38 92 GLY A N 1
ATOM 749 C CA . GLY A 1 92 ? 16.312 -7.738 6.324 1 97.38 92 GLY A CA 1
ATOM 750 C C . GLY A 1 92 ? 16.797 -6.363 6.746 1 97.38 92 GLY A C 1
ATOM 751 O O . GLY A 1 92 ? 15.992 -5.465 6.996 1 97.38 92 GLY A O 1
ATOM 752 N N . ILE A 1 93 ? 18.047 -6.266 6.875 1 95.44 93 ILE A N 1
ATOM 753 C CA . ILE A 1 93 ? 18.656 -5.016 7.312 1 95.44 93 ILE A CA 1
ATOM 754 C C . ILE A 1 93 ? 19.219 -4.262 6.105 1 95.44 93 ILE A C 1
ATOM 756 O O . ILE A 1 93 ? 19.078 -3.039 6.012 1 95.44 93 ILE A O 1
ATOM 760 N N . TYR A 1 94 ? 19.734 -5.105 5.191 1 94.56 94 TYR A N 1
ATOM 761 C CA . TYR A 1 94 ? 20.375 -4.512 4.023 1 94.56 94 TYR A CA 1
ATOM 762 C C . TYR A 1 94 ? 19.703 -4.98 2.738 1 94.56 94 TYR A C 1
ATOM 764 O O . TYR A 1 94 ? 19.328 -6.145 2.615 1 94.56 94 TYR A O 1
ATOM 772 N N . GLU A 1 95 ? 19.641 -4.086 1.791 1 92.69 95 GLU A N 1
ATOM 773 C CA . GLU A 1 95 ? 19 -4.359 0.512 1 92.69 95 GLU A CA 1
ATOM 774 C C . GLU A 1 95 ? 19.656 -5.543 -0.196 1 92.69 95 GLU A C 1
ATOM 776 O O . GLU A 1 95 ? 18.969 -6.402 -0.749 1 92.69 95 GLU A O 1
ATOM 781 N N . ASP A 1 96 ? 20.938 -5.566 -0.118 1 92.5 96 ASP A N 1
ATOM 782 C CA . ASP A 1 96 ? 21.672 -6.566 -0.891 1 92.5 96 ASP A CA 1
ATOM 783 C C . ASP A 1 96 ? 21.594 -7.941 -0.232 1 92.5 96 ASP A C 1
ATOM 785 O O . ASP A 1 96 ? 21.953 -8.953 -0.844 1 92.5 96 ASP A O 1
ATOM 789 N N . SER A 1 97 ? 21.125 -7.969 0.953 1 93.5 97 SER A N 1
ATOM 790 C CA . SER A 1 97 ? 21.062 -9.242 1.667 1 93.5 97 SER A CA 1
ATOM 791 C C . SER A 1 97 ? 19.656 -9.531 2.16 1 93.5 97 SER A C 1
ATOM 793 O O . SER A 1 97 ? 19.469 -10.367 3.049 1 93.5 97 SER A O 1
ATOM 795 N N . LYS A 1 98 ? 18.766 -8.883 1.631 1 95.19 98 LYS A N 1
ATOM 796 C CA . LYS A 1 98 ? 17.391 -9.094 2.092 1 95.19 98 LYS A CA 1
ATOM 797 C C . LYS A 1 98 ? 16.875 -10.469 1.674 1 95.19 98 LYS A C 1
ATOM 799 O O . LYS A 1 98 ? 17.281 -11 0.642 1 95.19 98 LYS A O 1
ATOM 804 N N . ARG A 1 99 ? 16.047 -10.984 2.531 1 96.44 99 ARG A N 1
ATOM 805 C CA . ARG A 1 99 ? 15.414 -12.281 2.297 1 96.44 99 ARG A CA 1
ATOM 806 C C . ARG A 1 99 ? 13.992 -12.109 1.767 1 96.44 99 ARG A C 1
ATOM 808 O O . ARG A 1 99 ? 13.234 -11.281 2.273 1 96.44 99 ARG A O 1
ATOM 815 N N . GLY A 1 100 ? 13.742 -12.82 0.725 1 97 100 GLY A N 1
ATOM 816 C CA . GLY A 1 100 ? 12.398 -12.82 0.171 1 97 100 GLY A CA 1
ATOM 817 C C . GLY A 1 100 ? 11.656 -14.125 0.394 1 97 100 GLY A C 1
ATOM 818 O O . GLY A 1 100 ? 12.219 -15.203 0.188 1 97 100 GLY A O 1
ATOM 819 N N . ASN A 1 101 ? 10.453 -14.023 0.858 1 97.5 101 ASN A N 1
ATOM 820 C CA . ASN A 1 101 ? 9.555 -15.164 1.012 1 97.5 101 ASN A CA 1
ATOM 821 C C . ASN A 1 101 ? 8.367 -15.07 0.064 1 97.5 101 ASN A C 1
ATOM 823 O O . ASN A 1 101 ? 7.543 -14.164 0.182 1 97.5 101 ASN A O 1
ATOM 827 N N . GLY A 1 102 ? 8.297 -16.031 -0.828 1 97.94 102 GLY A N 1
ATOM 828 C CA . GLY A 1 102 ? 7.277 -15.984 -1.86 1 97.94 102 GLY A CA 1
ATOM 829 C C . GLY A 1 102 ? 6.07 -16.844 -1.549 1 97.94 102 GLY A C 1
ATOM 830 O O . GLY A 1 102 ? 6.207 -17.938 -1 1 97.94 102 GLY A O 1
ATOM 831 N N . GLN A 1 103 ? 4.945 -16.312 -1.894 1 98.44 103 GLN A N 1
ATOM 832 C CA . GLN A 1 103 ? 3.674 -17.016 -1.806 1 98.44 103 GLN A CA 1
ATOM 833 C C . GLN A 1 103 ? 2.826 -16.781 -3.053 1 98.44 103 GLN A C 1
ATOM 835 O O . GLN A 1 103 ? 2.926 -15.734 -3.689 1 98.44 103 GLN A O 1
ATOM 840 N N . VAL A 1 104 ? 2.051 -17.766 -3.391 1 98.75 104 VAL A N 1
ATOM 841 C CA . VAL A 1 104 ? 1.009 -17.562 -4.391 1 98.75 104 VAL A CA 1
ATOM 842 C C . VAL A 1 104 ? -0.365 -17.75 -3.756 1 98.75 104 VAL A C 1
ATOM 844 O O . VAL A 1 104 ? -0.637 -18.797 -3.156 1 98.75 104 VAL A O 1
ATOM 847 N N . TYR A 1 105 ? -1.139 -16.703 -3.869 1 98.69 105 TYR A N 1
ATOM 848 C CA . TYR A 1 105 ? -2.473 -16.672 -3.279 1 98.69 105 TYR A CA 1
ATOM 849 C C . TYR A 1 105 ? -3.543 -16.906 -4.336 1 98.69 105 TYR A C 1
ATOM 851 O O . TYR A 1 105 ? -3.402 -16.453 -5.48 1 98.69 105 TYR A O 1
ATOM 859 N N . ILE A 1 106 ? -4.605 -17.531 -3.893 1 98.69 106 ILE A N 1
ATOM 860 C CA . ILE A 1 106 ? -5.75 -17.812 -4.754 1 98.69 106 ILE A CA 1
ATOM 861 C C . ILE A 1 106 ? -7.02 -17.234 -4.141 1 98.69 106 ILE A C 1
ATOM 863 O O . ILE A 1 106 ? -7.383 -17.562 -3.012 1 98.69 106 ILE A O 1
ATOM 867 N N . TYR A 1 107 ? -7.582 -16.359 -4.922 1 98.38 107 TYR A N 1
ATOM 868 C CA . TYR A 1 107 ? -8.828 -15.727 -4.516 1 98.38 107 TYR A CA 1
ATOM 869 C C . TYR A 1 107 ? -9.969 -16.141 -5.438 1 98.38 107 TYR A C 1
ATOM 871 O O . TYR A 1 107 ? -9.742 -16.562 -6.57 1 98.38 107 TYR A O 1
ATOM 879 N N . ASN A 1 108 ? -11.195 -16.016 -4.941 1 97.56 108 ASN A N 1
ATOM 880 C CA . ASN A 1 108 ? -12.344 -16.203 -5.82 1 97.56 108 ASN A CA 1
ATOM 881 C C . ASN A 1 108 ? -12.758 -14.906 -6.488 1 97.56 108 ASN A C 1
ATOM 883 O O . ASN A 1 108 ? -12.078 -13.883 -6.348 1 97.56 108 ASN A O 1
ATOM 887 N N . SER A 1 109 ? -13.836 -14.938 -7.152 1 96.81 109 SER A N 1
ATOM 888 C CA . SER A 1 109 ? -14.297 -13.805 -7.941 1 96.81 109 SER A CA 1
ATOM 889 C C . SER A 1 109 ? -14.703 -12.641 -7.047 1 96.81 109 SER A C 1
ATOM 891 O O . SER A 1 109 ? -14.758 -11.492 -7.496 1 96.81 109 SER A O 1
ATOM 893 N N . HIS A 1 110 ? -14.992 -12.898 -5.824 1 96.44 110 HIS A N 1
ATOM 894 C CA . HIS A 1 110 ? -15.398 -11.867 -4.875 1 96.44 110 HIS A CA 1
ATOM 895 C C . HIS A 1 110 ? -14.219 -11.406 -4.02 1 96.44 110 HIS A C 1
ATOM 897 O O . HIS A 1 110 ? -14.414 -10.734 -3.002 1 96.44 110 HIS A O 1
ATOM 903 N N . ASN A 1 111 ? -13 -11.828 -4.367 1 97.06 111 ASN A N 1
ATOM 904 C CA . ASN A 1 111 ? -11.766 -11.453 -3.684 1 97.06 111 ASN A CA 1
ATOM 905 C C . ASN A 1 111 ? -11.695 -12.062 -2.285 1 97.06 111 ASN A C 1
ATOM 907 O O . ASN A 1 111 ? -11.141 -11.453 -1.367 1 97.06 111 ASN A O 1
ATOM 911 N N . LYS A 1 112 ? -12.375 -13.125 -2.164 1 97.06 112 LYS A N 1
ATOM 912 C CA . LYS A 1 112 ? -12.211 -13.898 -0.94 1 97.06 112 LYS A CA 1
ATOM 913 C C . LYS A 1 112 ? -11.07 -14.906 -1.08 1 97.06 112 LYS A C 1
ATOM 915 O O . LYS A 1 112 ? -10.977 -15.609 -2.088 1 97.06 112 LYS A O 1
ATOM 920 N N . LEU A 1 113 ? -10.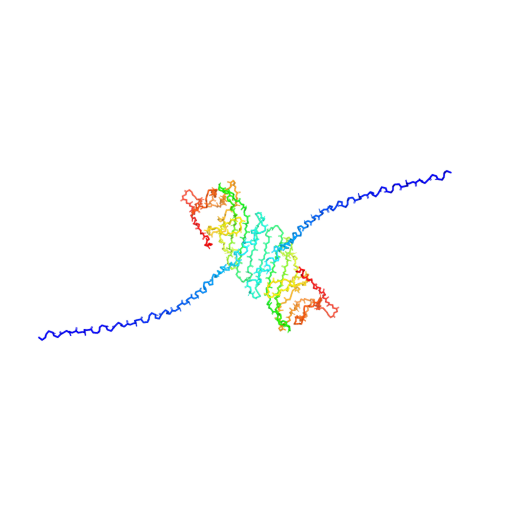297 -14.961 -0.041 1 97.88 113 LEU A N 1
ATOM 921 C CA . LEU A 1 113 ? -9.148 -15.852 -0.065 1 97.88 113 LEU A CA 1
ATOM 922 C C . LEU A 1 113 ? -9.586 -17.312 0.054 1 97.88 113 LEU A C 1
ATOM 924 O O . LEU A 1 113 ? -10.289 -17.672 0.999 1 97.88 113 LEU A O 1
ATOM 928 N N . LEU A 1 114 ? -9.18 -18.094 -0.9 1 97.81 114 LEU A N 1
ATOM 929 C CA . LEU A 1 114 ? -9.453 -19.531 -0.859 1 97.81 114 LEU A CA 1
ATOM 930 C C . LEU A 1 114 ? -8.289 -20.281 -0.227 1 97.81 114 LEU A C 1
ATOM 932 O O . LEU A 1 114 ? -8.5 -21.25 0.521 1 97.81 114 LEU A O 1
ATOM 936 N N . GLY A 1 115 ? -7.094 -19.859 -0.505 1 98.12 115 GLY A N 1
ATOM 937 C CA . GLY A 1 115 ? -5.887 -20.469 0.018 1 98.12 115 GLY A CA 1
ATOM 938 C C . GLY A 1 115 ? -4.621 -19.953 -0.649 1 98.12 115 GLY A C 1
ATOM 939 O O . GLY A 1 115 ? -4.672 -19.047 -1.468 1 98.12 115 GLY A O 1
ATOM 940 N N . PHE A 1 116 ? -3.531 -20.5 -0.187 1 98.56 116 PHE A N 1
ATOM 941 C CA . PHE A 1 116 ? -2.256 -20.109 -0.772 1 98.56 116 PHE A CA 1
ATOM 942 C C . PHE A 1 116 ? -1.195 -21.172 -0.543 1 98.56 116 PHE A C 1
ATOM 944 O O . PHE A 1 116 ? -1.371 -22.062 0.296 1 98.56 116 PHE A O 1
ATOM 951 N N . TYR A 1 117 ? -0.159 -21.156 -1.364 1 98.38 117 TYR A N 1
ATOM 952 C CA . TYR A 1 117 ? 1.044 -21.953 -1.176 1 98.38 117 TYR A CA 1
ATOM 953 C C . TYR A 1 117 ? 2.197 -21.094 -0.669 1 98.38 117 TYR A C 1
ATOM 955 O O . TYR A 1 117 ? 2.5 -20.047 -1.245 1 98.38 117 TYR A O 1
ATOM 963 N N . ASN A 1 118 ? 2.809 -21.531 0.425 1 98.12 118 ASN A N 1
ATOM 964 C CA . ASN A 1 118 ? 4.059 -20.922 0.882 1 98.12 118 ASN A CA 1
ATOM 965 C C . ASN A 1 118 ? 5.262 -21.516 0.159 1 98.12 118 ASN A C 1
ATOM 967 O O . ASN A 1 118 ? 5.637 -22.672 0.406 1 98.12 118 ASN A O 1
ATOM 971 N N . LEU A 1 119 ? 5.914 -20.719 -0.646 1 95.62 119 LEU A N 1
ATOM 972 C CA . LEU A 1 119 ? 6.898 -21.266 -1.571 1 95.62 119 LEU A CA 1
ATOM 973 C C . LEU A 1 119 ? 8.32 -21.031 -1.064 1 95.62 119 LEU A C 1
ATOM 975 O O . LEU A 1 119 ? 9.273 -21.625 -1.574 1 95.62 119 LEU A O 1
ATOM 979 N N . GLY A 1 120 ? 8.469 -20.125 -0.153 1 90 120 GLY A N 1
ATOM 980 C CA . GLY A 1 120 ? 9.719 -19.984 0.581 1 90 120 GLY A CA 1
ATOM 981 C C . GLY A 1 120 ? 10.672 -18.984 -0.04 1 90 120 GLY A C 1
ATOM 982 O O . GLY A 1 120 ? 11.367 -18.25 0.672 1 90 120 GLY A O 1
ATOM 983 N N . SER A 1 121 ? 10.836 -18.953 -1.353 1 91.38 121 SER A N 1
ATOM 984 C CA . SER A 1 121 ? 11.758 -17.984 -1.941 1 91.38 121 SER A CA 1
ATOM 985 C C . SER A 1 121 ? 11.031 -17.047 -2.891 1 91.38 121 SER A C 1
ATOM 987 O O . SER A 1 121 ? 9.977 -17.375 -3.426 1 91.38 121 SER A O 1
ATOM 989 N N . ALA A 1 122 ? 11.648 -15.883 -3.074 1 93.62 122 ALA A N 1
ATOM 990 C CA . ALA A 1 122 ? 11.086 -14.867 -3.965 1 93.62 122 ALA A CA 1
ATOM 991 C C . ALA A 1 122 ? 11.008 -15.383 -5.398 1 93.62 122 ALA A C 1
ATOM 993 O O . ALA A 1 122 ? 10.094 -15.023 -6.145 1 93.62 122 ALA A O 1
ATOM 994 N N . SER A 1 123 ? 11.953 -16.203 -5.742 1 91.06 123 SER A N 1
ATOM 995 C CA . SER A 1 123 ? 12.039 -16.656 -7.129 1 91.06 123 SER A CA 1
ATOM 996 C C . SER A 1 123 ? 11.156 -17.891 -7.359 1 91.06 123 SER A C 1
ATOM 998 O O . SER A 1 123 ? 11.039 -18.375 -8.484 1 91.06 123 SER A O 1
ATOM 1000 N N . ALA A 1 124 ? 10.531 -18.344 -6.309 1 92.25 124 ALA A N 1
ATOM 1001 C CA . ALA A 1 124 ? 9.805 -19.609 -6.418 1 92.25 124 ALA A CA 1
ATOM 1002 C C . ALA A 1 124 ? 8.359 -19.359 -6.859 1 92.25 124 ALA A C 1
ATOM 1004 O O . ALA A 1 124 ? 7.637 -20.312 -7.172 1 92.25 124 ALA A O 1
ATOM 1005 N N . VAL A 1 125 ? 7.961 -18.109 -6.902 1 96.44 125 VAL A N 1
ATOM 1006 C CA . VAL A 1 125 ? 6.582 -17.828 -7.293 1 96.44 125 VAL A CA 1
ATOM 1007 C C . VAL A 1 125 ? 6.395 -18.109 -8.781 1 96.44 125 VAL A C 1
ATOM 1009 O O . VAL A 1 125 ? 7.352 -18.078 -9.555 1 96.44 125 VAL A O 1
ATOM 1012 N N . PRO A 1 126 ? 5.137 -18.438 -9.18 1 97.12 126 PRO A N 1
ATOM 1013 C CA . PRO A 1 126 ? 4.914 -18.703 -10.602 1 97.12 126 PRO A CA 1
ATOM 1014 C C . PRO A 1 126 ? 5.172 -17.469 -11.469 1 97.12 126 PRO A C 1
ATOM 1016 O O . PRO A 1 126 ? 4.953 -16.344 -11.031 1 97.12 126 PRO A O 1
ATOM 1019 N N . ASN A 1 127 ? 5.496 -17.734 -12.68 1 96.12 127 ASN A N 1
ATOM 1020 C CA . ASN A 1 127 ? 5.875 -16.672 -13.609 1 96.12 127 ASN A CA 1
ATOM 1021 C C . ASN A 1 127 ? 4.66 -16.125 -14.352 1 96.12 127 ASN A C 1
ATOM 1023 O O . ASN A 1 127 ? 4.621 -14.93 -14.68 1 96.12 127 ASN A O 1
ATOM 1027 N N . SER A 1 128 ? 3.793 -17.047 -14.641 1 97.38 128 SER A N 1
ATOM 1028 C CA . SER A 1 128 ? 2.652 -16.672 -15.469 1 97.38 128 SER A CA 1
ATOM 1029 C C . SER A 1 128 ? 1.538 -17.719 -15.383 1 97.38 128 SER A C 1
ATOM 1031 O O . SER A 1 128 ? 1.68 -18.734 -14.703 1 97.38 128 SER A O 1
ATOM 1033 N N . ILE A 1 129 ? 0.442 -17.297 -15.945 1 97.62 129 ILE A N 1
ATOM 1034 C CA . ILE A 1 129 ? -0.635 -18.234 -16.25 1 97.62 129 ILE A CA 1
ATOM 1035 C C . ILE A 1 129 ? -0.68 -18.5 -17.75 1 97.62 129 ILE A C 1
ATOM 1037 O O . ILE A 1 129 ? -0.651 -17.562 -18.547 1 97.62 129 ILE A O 1
ATOM 1041 N N . ASP A 1 130 ? -0.679 -19.781 -18.062 1 94.88 130 ASP A N 1
ATOM 1042 C CA . ASP A 1 130 ? -0.832 -20.188 -19.453 1 94.88 130 ASP A CA 1
ATOM 1043 C C . ASP A 1 130 ? -1.811 -21.359 -19.578 1 94.88 130 ASP A C 1
ATOM 1045 O O . ASP A 1 130 ? -1.669 -22.375 -18.891 1 94.88 130 ASP A O 1
ATOM 1049 N N . ASN A 1 131 ? -2.855 -21.203 -20.422 1 91.5 131 ASN A N 1
ATOM 1050 C CA . ASN A 1 131 ? -3.85 -22.25 -20.641 1 91.5 131 ASN A CA 1
ATOM 1051 C C . ASN A 1 131 ? -4.43 -22.766 -19.328 1 91.5 131 ASN A C 1
ATOM 1053 O O . ASN A 1 131 ? -4.484 -23.969 -19.094 1 91.5 131 ASN A O 1
ATOM 1057 N N . LYS A 1 132 ? -4.707 -21.953 -18.438 1 90.94 132 LYS A N 1
ATOM 1058 C CA . LYS A 1 132 ? -5.379 -22.219 -17.172 1 90.94 132 LYS A CA 1
ATOM 1059 C C . LYS A 1 132 ? -4.438 -22.922 -16.188 1 90.94 132 LYS A C 1
ATOM 1061 O O . LYS A 1 132 ? -4.891 -23.594 -15.258 1 90.94 132 LYS A O 1
ATOM 1066 N N . GLU A 1 133 ? -3.178 -22.828 -16.484 1 96.94 133 GLU A N 1
ATOM 1067 C CA . GLU A 1 133 ? -2.186 -23.453 -15.602 1 96.94 133 GLU A CA 1
ATOM 1068 C C . GLU A 1 133 ? -1.212 -22.406 -15.062 1 96.94 133 GLU A C 1
ATOM 1070 O O . GLU A 1 133 ? -0.898 -21.422 -15.742 1 96.94 133 GLU A O 1
ATOM 1075 N N . LEU A 1 134 ? -0.752 -22.672 -13.883 1 97.81 134 LEU A N 1
ATOM 1076 C CA . LEU A 1 134 ? 0.356 -21.891 -13.336 1 97.81 134 LEU A CA 1
ATOM 1077 C C . LEU A 1 134 ? 1.686 -22.359 -13.914 1 97.81 134 LEU A C 1
ATOM 1079 O O . LEU A 1 134 ? 1.992 -23.562 -13.906 1 97.81 134 LEU A O 1
ATOM 1083 N N . ILE A 1 135 ? 2.461 -21.422 -14.375 1 96.81 135 ILE A N 1
ATOM 1084 C CA . ILE A 1 135 ? 3.758 -21.75 -14.961 1 96.81 135 ILE A CA 1
ATOM 1085 C C . ILE A 1 135 ? 4.871 -21.375 -13.977 1 96.81 135 ILE A C 1
ATOM 1087 O O . ILE A 1 135 ? 5.035 -20.203 -13.625 1 96.81 135 ILE A O 1
ATOM 1091 N N . PHE A 1 136 ? 5.59 -22.375 -13.5 1 94.44 136 PHE A N 1
ATOM 1092 C CA . PHE A 1 136 ? 6.812 -22.219 -12.727 1 94.44 136 PHE A CA 1
ATOM 1093 C C . PHE A 1 136 ? 8.039 -22.453 -13.594 1 94.44 136 PHE A C 1
ATOM 1095 O O . PHE A 1 136 ? 8.234 -23.547 -14.117 1 94.44 136 PHE A O 1
ATOM 1102 N N . LYS A 1 137 ? 8.734 -21.406 -13.758 1 89.31 137 LYS A N 1
ATOM 1103 C CA . LYS A 1 137 ? 9.953 -21.516 -14.562 1 89.31 137 LYS A CA 1
ATOM 1104 C C . LYS A 1 137 ? 11.172 -21.031 -13.773 1 89.31 137 LYS A C 1
ATOM 1106 O O . LYS A 1 137 ? 11.242 -19.875 -13.359 1 89.31 137 LYS A O 1
ATOM 1111 N N . TYR A 1 138 ? 12.031 -22.016 -13.531 1 81.94 138 TYR A N 1
ATOM 1112 C CA . TYR A 1 138 ? 13.289 -21.688 -12.859 1 81.94 138 TYR A CA 1
ATOM 1113 C C . TYR A 1 138 ? 14.453 -21.734 -13.836 1 81.94 138 TYR A C 1
ATOM 1115 O O . TYR A 1 138 ? 14.531 -22.625 -14.688 1 81.94 138 TYR A O 1
ATOM 1123 N N . ASN A 1 139 ? 15.094 -20.641 -13.961 1 75.62 139 ASN A N 1
ATOM 1124 C CA . ASN A 1 139 ? 16.266 -20.609 -14.828 1 75.62 139 ASN A CA 1
ATOM 1125 C C . ASN A 1 139 ? 17.516 -20.172 -14.062 1 75.62 139 ASN A C 1
ATOM 1127 O O . ASN A 1 139 ? 17.938 -19.031 -14.18 1 75.62 139 ASN A O 1
ATOM 1131 N N . ASN A 1 140 ? 17.859 -21.078 -13.234 1 71.31 140 ASN A N 1
ATOM 1132 C CA . ASN A 1 140 ? 19.125 -20.797 -12.555 1 71.31 140 ASN A CA 1
ATOM 1133 C C . ASN A 1 140 ? 20.141 -21.922 -12.75 1 71.31 140 ASN A C 1
ATOM 1135 O O . ASN A 1 140 ? 19.891 -22.859 -13.508 1 71.31 140 ASN A O 1
ATOM 1139 N N . GLU A 1 141 ? 21.25 -21.703 -12.328 1 68.94 141 GLU A N 1
ATOM 1140 C CA . GLU A 1 141 ? 22.359 -22.625 -12.539 1 68.94 141 GLU A CA 1
ATOM 1141 C C . GLU A 1 141 ? 22 -24.031 -12.062 1 68.94 141 GLU A C 1
ATOM 1143 O O . GLU A 1 141 ? 22.453 -25.031 -12.633 1 68.94 141 GLU A O 1
ATOM 1148 N N . ASN A 1 142 ? 21.141 -24.047 -11.164 1 69.94 142 ASN A N 1
ATOM 1149 C CA . ASN A 1 142 ? 20.859 -25.328 -10.531 1 69.94 142 ASN A CA 1
ATOM 1150 C C . ASN A 1 142 ? 19.547 -25.922 -11.023 1 69.94 142 ASN A C 1
ATOM 1152 O O . ASN A 1 142 ? 19.312 -27.125 -10.859 1 69.94 142 ASN A O 1
ATOM 1156 N N . CYS A 1 143 ? 18.719 -25.047 -11.664 1 75.81 143 CYS A N 1
ATOM 1157 C CA . CYS A 1 143 ? 17.391 -25.516 -12.055 1 75.81 143 CYS A CA 1
ATOM 1158 C C . CYS A 1 143 ? 16.938 -24.844 -13.344 1 75.81 143 CYS A C 1
ATOM 1160 O O . CYS A 1 143 ? 16.766 -23.625 -13.391 1 75.81 143 CYS A O 1
ATOM 1162 N N . ASN A 1 144 ? 16.875 -25.625 -14.352 1 78.44 144 ASN A N 1
ATOM 1163 C CA . ASN A 1 144 ? 16.359 -25.125 -15.625 1 78.44 144 ASN A CA 1
ATOM 1164 C C . ASN A 1 144 ? 15.148 -25.922 -16.094 1 78.44 144 ASN A C 1
ATOM 1166 O O . ASN A 1 144 ? 15.203 -26.594 -17.109 1 78.44 144 ASN A O 1
ATOM 1170 N N . GLN A 1 145 ? 14.188 -25.953 -15.258 1 83.56 145 GLN A N 1
ATOM 1171 C CA . GLN A 1 145 ? 12.969 -26.719 -15.547 1 83.56 145 GLN A CA 1
ATOM 1172 C C . GLN A 1 145 ? 11.734 -25.828 -15.453 1 83.56 145 GLN A C 1
ATOM 1174 O O . GLN A 1 145 ? 11.734 -24.828 -14.727 1 83.56 145 GLN A O 1
ATOM 1179 N N . ALA A 1 146 ? 10.789 -26.203 -16.328 1 88.5 146 ALA A N 1
ATOM 1180 C CA . ALA A 1 146 ? 9.477 -25.562 -16.25 1 88.5 146 ALA A CA 1
ATOM 1181 C C . ALA A 1 146 ? 8.414 -26.562 -15.781 1 88.5 146 ALA A C 1
ATOM 1183 O O . ALA A 1 146 ? 8.414 -27.719 -16.188 1 88.5 146 ALA A O 1
ATOM 1184 N N . THR A 1 147 ? 7.645 -26.141 -14.844 1 92.19 147 THR A N 1
ATOM 1185 C CA . THR A 1 147 ? 6.547 -26.953 -14.32 1 92.19 147 THR A CA 1
ATOM 1186 C C . THR A 1 147 ? 5.211 -26.234 -14.508 1 92.19 147 THR A C 1
ATOM 1188 O O . THR A 1 147 ? 5.109 -25.031 -14.297 1 92.19 147 THR A O 1
ATOM 1191 N N . LYS A 1 148 ? 4.246 -27.016 -14.953 1 95.12 148 LYS A N 1
ATOM 1192 C CA . LYS A 1 148 ? 2.883 -26.516 -15.078 1 95.12 148 LYS A CA 1
ATOM 1193 C C . LYS A 1 148 ? 1.957 -27.156 -14.047 1 95.12 148 LYS A C 1
ATOM 1195 O O . LYS A 1 148 ? 1.942 -28.375 -13.898 1 95.12 148 LYS A O 1
ATOM 1200 N N . ILE A 1 149 ? 1.277 -26.375 -13.375 1 96.88 149 ILE A N 1
ATOM 1201 C CA . ILE A 1 149 ? 0.328 -26.859 -12.375 1 96.88 149 ILE A CA 1
ATOM 1202 C C . ILE A 1 149 ? -1.09 -26.453 -12.781 1 96.88 149 ILE A C 1
ATOM 1204 O O . ILE A 1 149 ? -1.397 -25.266 -12.891 1 96.88 149 ILE A O 1
ATOM 1208 N N . SER A 1 150 ? -1.938 -27.406 -12.961 1 97.12 150 SER A N 1
ATOM 1209 C CA . SER A 1 150 ? -3.314 -27.141 -13.359 1 97.12 150 SER A CA 1
ATOM 1210 C C . SER A 1 150 ? -4.195 -26.859 -12.148 1 97.12 150 SER A C 1
ATOM 1212 O O . SER A 1 150 ? -4.105 -27.547 -11.133 1 97.12 150 SER A O 1
ATOM 1214 N N . LEU A 1 151 ? -5.027 -25.812 -12.32 1 96.19 151 LEU A N 1
ATOM 1215 C CA . LEU A 1 151 ? -6.055 -25.516 -11.336 1 96.19 151 LEU A CA 1
ATOM 1216 C C . LEU A 1 151 ? -7.449 -25.672 -11.93 1 96.19 151 LEU A C 1
ATOM 1218 O O . LEU A 1 151 ? -8.438 -25.25 -11.328 1 96.19 151 LEU A O 1
ATOM 1222 N N . LYS A 1 152 ? -7.547 -26.25 -13.039 1 94.25 152 LYS A N 1
ATOM 1223 C CA . LYS A 1 152 ? -8.766 -26.328 -13.844 1 94.25 152 LYS A CA 1
ATOM 1224 C C . LYS A 1 152 ? -9.867 -27.078 -13.094 1 94.25 152 LYS A C 1
ATOM 1226 O O . LYS A 1 152 ? -11.031 -26.672 -13.133 1 94.25 152 LYS A O 1
ATOM 1231 N N . ASP A 1 153 ? -9.516 -28.125 -12.461 1 94.31 153 ASP A N 1
ATOM 1232 C CA . ASP A 1 153 ? -10.531 -28.969 -11.828 1 94.31 153 ASP A CA 1
ATOM 1233 C C . ASP A 1 153 ? -10.656 -28.641 -10.344 1 94.31 153 ASP A C 1
ATOM 1235 O O . ASP A 1 153 ? -11.766 -28.594 -9.805 1 94.31 153 ASP A O 1
ATOM 1239 N N . SER A 1 154 ? -9.602 -28.5 -9.711 1 93.5 154 SER A N 1
ATOM 1240 C CA . SER A 1 154 ? -9.547 -28.141 -8.297 1 93.5 154 SER A CA 1
ATOM 1241 C C . SER A 1 154 ? -8.195 -27.531 -7.93 1 93.5 154 SER A C 1
ATOM 1243 O O . SER A 1 154 ? -7.227 -27.672 -8.672 1 93.5 154 SER A O 1
ATOM 1245 N N . ILE A 1 155 ? -8.18 -26.844 -6.805 1 96.94 155 ILE A N 1
ATOM 1246 C CA . ILE A 1 155 ? -6.906 -26.422 -6.234 1 96.94 155 ILE A CA 1
ATOM 1247 C C . ILE A 1 155 ? -6.223 -27.594 -5.539 1 96.94 155 ILE A C 1
ATOM 1249 O O . ILE A 1 155 ? -6.742 -28.125 -4.555 1 96.94 155 ILE A O 1
ATOM 1253 N N . PRO A 1 156 ? -5.098 -27.938 -6.039 1 97.38 156 PRO A N 1
ATOM 1254 C CA . PRO A 1 156 ? -4.453 -29.109 -5.422 1 97.38 156 PRO A CA 1
ATOM 1255 C C . PRO A 1 156 ? -4.078 -28.859 -3.959 1 97.38 156 PRO A C 1
ATOM 1257 O O . PRO A 1 156 ? -3.643 -27.766 -3.605 1 97.38 156 PRO A O 1
ATOM 1260 N N . LYS A 1 157 ? -4.18 -29.859 -3.141 1 97.5 157 LYS A N 1
ATOM 1261 C CA . LYS A 1 157 ? -3.756 -29.781 -1.746 1 97.5 157 LYS A CA 1
ATOM 1262 C C . LYS A 1 157 ? -2.238 -29.672 -1.636 1 97.5 157 LYS A C 1
ATOM 1264 O O . LYS A 1 157 ? -1.715 -29.141 -0.654 1 97.5 157 LYS A O 1
ATOM 1269 N N . GLN A 1 158 ? -1.648 -30.297 -2.631 1 97.25 158 GLN A N 1
ATOM 1270 C CA . GLN A 1 158 ? -0.191 -30.297 -2.695 1 97.25 158 GLN A CA 1
ATOM 1271 C C . GLN A 1 158 ? 0.297 -30.125 -4.133 1 97.25 158 GLN A C 1
ATOM 1273 O O . GLN A 1 158 ? -0.28 -30.688 -5.062 1 97.25 158 GLN A O 1
ATOM 1278 N N . ILE A 1 159 ? 1.342 -29.328 -4.238 1 96.06 159 ILE A N 1
ATOM 1279 C CA . ILE A 1 159 ? 1.947 -29.203 -5.559 1 96.06 159 ILE A CA 1
ATOM 1280 C C . ILE A 1 159 ? 3.43 -29.562 -5.484 1 96.06 159 ILE A C 1
ATOM 1282 O O . ILE A 1 159 ? 4.062 -29.406 -4.434 1 96.06 159 ILE A O 1
ATOM 1286 N N . PHE A 1 160 ? 3.924 -30.109 -6.551 1 93.38 160 PHE A N 1
ATOM 1287 C CA . PHE A 1 160 ? 5.328 -30.484 -6.699 1 93.38 160 PHE A CA 1
ATOM 1288 C C . PHE A 1 160 ? 5.973 -29.703 -7.84 1 93.38 160 PHE A C 1
ATOM 1290 O O . PHE A 1 160 ? 5.484 -29.734 -8.969 1 93.38 160 PHE A O 1
ATOM 1297 N N . VAL A 1 161 ? 6.992 -28.984 -7.488 1 91.38 161 VAL A N 1
ATOM 1298 C CA . VAL A 1 161 ? 7.75 -28.234 -8.484 1 91.38 161 VAL A CA 1
ATOM 1299 C C . VAL A 1 161 ? 9.156 -28.812 -8.609 1 91.38 161 VAL A C 1
ATOM 1301 O O . VAL A 1 161 ? 10.023 -28.547 -7.77 1 91.38 161 VAL A O 1
ATOM 1304 N N . PRO A 1 162 ? 9.383 -29.516 -9.617 1 86.12 162 PRO A N 1
ATOM 1305 C CA . PRO A 1 162 ? 10.688 -30.172 -9.781 1 86.12 162 PRO A CA 1
ATOM 1306 C C . PRO A 1 162 ? 11.797 -29.188 -10.156 1 86.12 162 PRO A C 1
ATOM 1308 O O . PRO A 1 162 ? 11.547 -28.188 -10.852 1 86.12 162 PRO A O 1
ATOM 1311 N N . CYS A 1 163 ? 12.992 -29.312 -9.688 1 78.62 163 CYS A N 1
ATOM 1312 C CA . CYS A 1 163 ? 14.172 -28.547 -10.07 1 78.62 163 CYS A CA 1
ATOM 1313 C C . CYS A 1 163 ? 15.195 -29.422 -10.773 1 78.62 163 CYS A C 1
ATOM 1315 O O . CYS A 1 163 ? 15.75 -29.031 -11.805 1 78.62 163 CYS A O 1
ATOM 1317 N N . THR A 1 164 ? 15.602 -30.516 -10.094 1 72.31 164 THR A N 1
ATOM 1318 C CA . THR A 1 164 ? 16.531 -31.453 -10.711 1 72.31 164 THR A CA 1
ATOM 1319 C C . THR A 1 164 ? 15.859 -32.781 -10.984 1 72.31 164 THR A C 1
ATOM 1321 O O . THR A 1 164 ? 14.688 -33 -10.648 1 72.31 164 THR A O 1
ATOM 1324 N N . LYS A 1 165 ? 16.656 -33.562 -11.797 1 65.94 165 LYS A N 1
ATOM 1325 C CA . LYS A 1 165 ? 16.172 -34.938 -12.094 1 65.94 165 LYS A CA 1
ATOM 1326 C C . LYS A 1 165 ? 15.805 -35.656 -10.812 1 65.94 165 LYS A C 1
ATOM 1328 O O . LYS A 1 165 ? 14.906 -36.531 -10.82 1 65.94 165 LYS A O 1
ATOM 1333 N N . GLU A 1 166 ? 16.438 -35.281 -9.828 1 66 166 GLU A N 1
ATOM 1334 C CA . GLU A 1 166 ? 16.312 -36.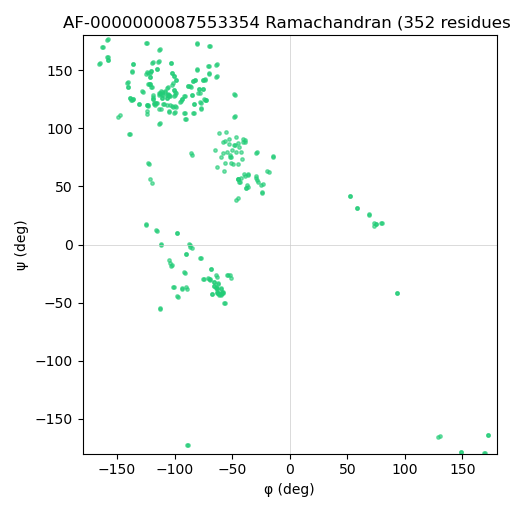125 -8.641 1 66 166 GLU A CA 1
ATOM 1335 C C . GLU A 1 166 ? 15.539 -35.375 -7.539 1 66 166 GLU A C 1
ATOM 1337 O O . GLU A 1 166 ? 15.234 -35.969 -6.496 1 66 166 GLU A O 1
ATOM 1342 N N . GLY A 1 167 ? 15.156 -34.094 -7.926 1 80.31 167 GLY A N 1
ATOM 1343 C CA . GLY A 1 167 ? 14.562 -33.469 -6.754 1 80.31 167 GLY A CA 1
ATOM 1344 C C . GLY A 1 167 ? 13.758 -32.219 -7.086 1 80.31 167 GLY A C 1
ATOM 1345 O O . GLY A 1 167 ? 13.797 -31.719 -8.219 1 80.31 167 GLY A O 1
ATOM 1346 N N . GLY A 1 168 ? 12.82 -31.922 -6.188 1 86.62 168 GLY A N 1
ATOM 1347 C CA . GLY A 1 168 ? 11.945 -30.766 -6.262 1 86.62 168 GLY A CA 1
ATOM 1348 C C . GLY A 1 168 ? 11.359 -30.375 -4.918 1 86.62 168 GLY A C 1
ATOM 1349 O O . GLY A 1 168 ? 11.805 -30.859 -3.875 1 86.62 168 GLY A O 1
ATOM 1350 N N . ASP A 1 169 ? 10.656 -29.328 -4.996 1 89 169 ASP A N 1
ATOM 1351 C CA . ASP A 1 169 ? 10.016 -28.828 -3.781 1 89 169 ASP A CA 1
ATOM 1352 C C . ASP A 1 169 ? 8.531 -29.188 -3.758 1 89 169 ASP A C 1
ATOM 1354 O O . ASP A 1 169 ? 7.852 -29.125 -4.785 1 89 169 ASP A O 1
ATOM 1358 N N . ILE A 1 170 ? 8.109 -29.609 -2.557 1 93.88 170 ILE A N 1
ATOM 1359 C CA . ILE A 1 170 ? 6.695 -29.875 -2.314 1 93.88 170 ILE A CA 1
ATOM 1360 C C . ILE A 1 170 ? 6.102 -28.75 -1.478 1 93.88 170 ILE A C 1
ATOM 1362 O O . ILE A 1 170 ? 6.684 -28.328 -0.469 1 93.88 170 ILE A O 1
ATOM 1366 N N . TYR A 1 171 ? 5.012 -28.266 -2.002 1 96.5 171 TYR A N 1
ATOM 1367 C CA . TYR A 1 171 ? 4.312 -27.219 -1.26 1 96.5 171 TYR A CA 1
ATOM 1368 C C . TYR A 1 171 ? 2.885 -27.641 -0.94 1 96.5 171 TYR A C 1
ATOM 1370 O O . TYR A 1 171 ? 2.188 -28.188 -1.796 1 96.5 171 TYR A O 1
ATOM 1378 N N . ASN A 1 172 ? 2.467 -27.328 0.316 1 98 172 ASN A N 1
ATOM 1379 C CA . ASN A 1 172 ? 1.105 -27.641 0.736 1 98 172 ASN A CA 1
ATOM 1380 C C . ASN A 1 172 ? 0.205 -26.406 0.679 1 98 172 ASN A C 1
ATOM 1382 O O . ASN A 1 172 ? 0.639 -25.297 1.005 1 98 172 ASN A O 1
ATOM 1386 N N . LEU A 1 173 ? -1.033 -26.703 0.33 1 98.12 173 LEU A N 1
ATOM 1387 C CA . LEU A 1 173 ? -2.029 -25.641 0.332 1 98.12 173 LEU A CA 1
ATOM 1388 C C . LEU A 1 173 ? -2.432 -25.266 1.757 1 98.12 173 LEU A C 1
ATOM 1390 O O . LEU A 1 173 ? -2.834 -26.141 2.535 1 98.12 173 LEU A O 1
ATOM 1394 N N . GLU A 1 174 ? -2.307 -24.047 2.088 1 97.62 174 GLU A N 1
ATOM 1395 C CA . GLU A 1 174 ? -2.936 -23.5 3.287 1 97.62 174 GLU A CA 1
ATOM 1396 C C . GLU A 1 174 ? -4.32 -22.938 2.977 1 97.62 174 GLU A C 1
ATOM 1398 O O . GLU A 1 174 ? -4.441 -21.922 2.279 1 97.62 174 GLU A O 1
ATOM 1403 N N . THR A 1 175 ? -5.293 -23.5 3.459 1 95.56 175 THR A N 1
ATOM 1404 C CA . THR A 1 175 ? -6.652 -23.078 3.158 1 95.56 175 THR A CA 1
ATOM 1405 C C . THR A 1 175 ? -7.066 -21.922 4.07 1 95.56 175 THR A C 1
ATOM 1407 O O . THR A 1 175 ? -6.715 -21.906 5.25 1 95.56 175 THR A O 1
ATOM 1410 N N . ALA A 1 176 ? -7.77 -21.016 3.428 1 88.12 176 ALA A N 1
ATOM 1411 C CA . ALA A 1 176 ? -8.297 -19.938 4.25 1 88.12 176 ALA A CA 1
ATOM 1412 C C . ALA A 1 176 ? -9.492 -20.391 5.074 1 88.12 176 ALA A C 1
ATOM 1414 O O . ALA A 1 176 ? -10.289 -21.219 4.617 1 88.12 176 ALA A O 1
ATOM 1415 N N . HIS A 1 177 ? -9.5 -20.047 6.359 1 72.75 177 HIS A N 1
ATOM 1416 C CA . HIS A 1 177 ? -10.656 -20.375 7.195 1 72.75 177 HIS A CA 1
ATOM 1417 C C . HIS A 1 177 ? -11.727 -19.297 7.086 1 72.75 177 HIS A C 1
ATOM 1419 O O . HIS A 1 177 ? -11.562 -18.188 7.625 1 72.75 177 HIS A O 1
ATOM 1425 N N . ASN A 1 178 ? -12.43 -19.328 6.09 1 55.84 178 ASN A N 1
ATOM 1426 C CA . ASN A 1 178 ? -13.484 -18.328 5.961 1 55.84 178 ASN A CA 1
ATOM 1427 C C . ASN A 1 178 ? -14.742 -18.75 6.723 1 55.84 178 ASN A C 1
ATOM 1429 O O . ASN A 1 178 ? -14.984 -19.938 6.922 1 55.84 178 ASN A O 1
ATOM 1433 N N . MET B 1 1 ? -81.25 41.438 -40.875 1 28.72 1 MET B N 1
ATOM 1434 C CA . MET B 1 1 ? -80.562 40.25 -41.375 1 28.72 1 MET B CA 1
ATOM 1435 C C . MET B 1 1 ? -79.312 39.938 -40.562 1 28.72 1 MET B C 1
ATOM 1437 O O . MET B 1 1 ? -78.188 40.188 -41.031 1 28.72 1 MET B O 1
ATOM 1441 N N . LYS B 1 2 ? -79.438 40.125 -39.219 1 35 2 LYS B N 1
ATOM 1442 C CA . LYS B 1 2 ? -78.438 40.031 -38.188 1 35 2 LYS B CA 1
ATOM 1443 C C . LYS B 1 2 ? -77.875 38.594 -38.094 1 35 2 LYS B C 1
ATOM 1445 O O . LYS B 1 2 ? -78.562 37.688 -37.625 1 35 2 LYS B O 1
ATOM 1450 N N . ARG B 1 3 ? -77.125 38.062 -39.156 1 31.67 3 ARG B N 1
ATOM 1451 C CA . ARG B 1 3 ? -76.5 36.75 -39.25 1 31.67 3 ARG B CA 1
ATOM 1452 C C . ARG B 1 3 ? -75.562 36.5 -38.062 1 31.67 3 ARG B C 1
ATOM 1454 O O . ARG B 1 3 ? -74.688 37.312 -37.75 1 31.67 3 ARG B O 1
ATOM 1461 N N . PHE B 1 4 ? -76.062 35.812 -37.062 1 37.84 4 PHE B N 1
ATOM 1462 C CA . PHE B 1 4 ? -75.5 35.156 -35.906 1 37.84 4 PHE B CA 1
ATOM 1463 C C . PHE B 1 4 ? -74.375 34.219 -36.344 1 37.84 4 PHE B C 1
ATOM 1465 O O . PHE B 1 4 ? -74.625 33.25 -37.031 1 37.84 4 PHE B O 1
ATOM 1472 N N . PHE B 1 5 ? -73.125 34.75 -36.688 1 35.09 5 PHE B N 1
ATOM 1473 C CA . PHE B 1 5 ? -71.875 34 -36.969 1 35.09 5 PHE B CA 1
ATOM 1474 C C . PHE B 1 5 ? -71.562 33.062 -35.781 1 35.09 5 PHE B C 1
ATOM 1476 O O . PHE B 1 5 ? -71.25 33.531 -34.688 1 35.09 5 PHE B O 1
ATOM 1483 N N . LEU B 1 6 ? -72.188 31.906 -35.656 1 37.44 6 LEU B N 1
ATOM 1484 C CA . LEU B 1 6 ? -71.875 30.797 -34.75 1 37.44 6 LEU B CA 1
ATOM 1485 C C . LEU B 1 6 ? -70.438 30.297 -34.969 1 37.44 6 LEU B C 1
ATOM 1487 O O . LEU B 1 6 ? -70.125 29.688 -36 1 37.44 6 LEU B O 1
ATOM 1491 N N . SER B 1 7 ? -69.375 31.125 -34.719 1 34.84 7 SER B N 1
ATOM 1492 C CA . SER B 1 7 ? -68 30.594 -34.906 1 34.84 7 SER B CA 1
ATOM 1493 C C . SER B 1 7 ? -67.75 29.406 -33.969 1 34.84 7 SER B C 1
ATOM 1495 O O . SER B 1 7 ? -68 29.5 -32.781 1 34.84 7 SER B O 1
ATOM 1497 N N . LEU B 1 8 ? -67.938 28.172 -34.5 1 36 8 LEU B N 1
ATOM 1498 C CA . LEU B 1 8 ? -67.562 26.859 -33.969 1 36 8 LEU B CA 1
ATOM 1499 C C . LEU B 1 8 ? -66.062 26.828 -33.562 1 36 8 LEU B C 1
ATOM 1501 O O . LEU B 1 8 ? -65.188 26.922 -34.406 1 36 8 LEU B O 1
ATOM 1505 N N . ILE B 1 9 ? -65.688 27.438 -32.438 1 36.22 9 ILE B N 1
ATOM 1506 C CA . ILE B 1 9 ? -64.375 27.344 -31.906 1 36.22 9 ILE B CA 1
ATOM 1507 C C . ILE B 1 9 ? -64 25.891 -31.641 1 36.22 9 ILE B C 1
ATOM 1509 O O . ILE B 1 9 ? -64.688 25.203 -30.859 1 36.22 9 ILE B O 1
ATOM 1513 N N . ILE B 1 10 ? -63.438 25.141 -32.625 1 34.28 10 ILE B N 1
ATOM 1514 C CA . ILE B 1 10 ? -62.844 23.812 -32.562 1 34.28 10 ILE B CA 1
ATOM 1515 C C . ILE B 1 10 ? -61.781 23.781 -31.453 1 34.28 10 ILE B C 1
ATOM 1517 O O . ILE B 1 10 ? -60.812 24.531 -31.516 1 34.28 10 ILE B O 1
ATOM 1521 N N . ILE B 1 11 ? -62.156 23.422 -30.219 1 36.28 11 ILE B N 1
ATOM 1522 C CA . ILE B 1 11 ? -61.344 23.109 -29.062 1 36.28 11 ILE B CA 1
ATOM 1523 C C . ILE B 1 11 ? -60.375 21.984 -29.391 1 36.28 11 ILE B C 1
ATOM 1525 O O . ILE B 1 11 ? -60.781 20.859 -29.672 1 36.28 11 ILE B O 1
ATOM 1529 N N . SER B 1 12 ? -59.344 22.281 -30.25 1 34.56 12 SER B N 1
ATOM 1530 C CA . SER B 1 12 ? -58.281 21.312 -30.422 1 34.56 12 SER B CA 1
ATOM 1531 C C . SER B 1 12 ? -57.781 20.781 -29.094 1 34.56 12 SER B C 1
ATOM 1533 O O . SER B 1 12 ? -57.375 21.547 -28.219 1 34.56 12 SER B O 1
ATOM 1535 N N . LEU B 1 13 ? -58.344 19.641 -28.609 1 33.94 13 LEU B N 1
ATOM 1536 C CA . LEU B 1 13 ? -57.844 18.75 -27.578 1 33.94 13 LEU B CA 1
ATOM 1537 C C . LEU B 1 13 ? -56.344 18.453 -27.766 1 33.94 13 LEU B C 1
ATOM 1539 O O . LEU B 1 13 ? -55.969 17.859 -28.781 1 33.94 13 LEU B O 1
ATOM 1543 N N . THR B 1 14 ? -55.469 19.422 -27.562 1 34.75 14 THR B N 1
ATOM 1544 C CA . THR B 1 14 ? -54.062 19.109 -27.438 1 34.75 14 THR B CA 1
ATOM 1545 C C . THR B 1 14 ? -53.844 17.938 -26.469 1 34.75 14 THR B C 1
ATOM 1547 O O . THR B 1 14 ? -54.344 17.969 -25.344 1 34.75 14 THR B O 1
ATOM 1550 N N . SER B 1 15 ? -53.938 16.672 -27 1 34.12 15 SER B N 1
ATOM 1551 C CA . SER B 1 15 ? -53.438 15.492 -26.312 1 34.12 15 SER B CA 1
ATOM 1552 C C . SER B 1 15 ? -52.094 15.773 -25.641 1 34.12 15 SER B C 1
ATOM 1554 O O . SER B 1 15 ? -51.156 16.266 -26.281 1 34.12 15 SER B O 1
ATOM 1556 N N . CYS B 1 16 ? -52.062 16.203 -24.375 1 36.19 16 CYS B N 1
ATOM 1557 C CA . CYS B 1 16 ? -50.938 16.125 -23.469 1 36.19 16 CYS B CA 1
ATOM 1558 C C . CYS B 1 16 ? -50.281 14.75 -23.531 1 36.19 16 CYS B C 1
ATOM 1560 O O . CYS B 1 16 ? -50.844 13.773 -23.047 1 36.19 16 CYS B O 1
ATOM 1562 N N . ASN B 1 17 ? -49.844 14.312 -24.75 1 31.31 17 ASN B N 1
ATOM 1563 C CA . ASN B 1 17 ? -48.969 13.156 -24.594 1 31.31 17 ASN B CA 1
ATOM 1564 C C . ASN B 1 17 ? -47.969 13.359 -23.469 1 31.31 17 ASN B C 1
ATOM 1566 O O . ASN B 1 17 ? -47.156 14.297 -23.5 1 31.31 17 ASN B O 1
ATOM 1570 N N . LYS B 1 18 ? -48.375 13.078 -22.219 1 30.95 18 LYS B N 1
ATOM 1571 C CA . LYS B 1 18 ? -47.438 12.828 -21.125 1 30.95 18 LYS B CA 1
ATOM 1572 C C . LYS B 1 18 ? -46.312 11.891 -21.562 1 30.95 18 LYS B C 1
ATOM 1574 O O . LYS B 1 18 ? -46.531 10.703 -21.797 1 30.95 18 LYS B O 1
ATOM 1579 N N . SER B 1 19 ? -45.562 12.234 -22.625 1 34.22 19 SER B N 1
ATOM 1580 C CA . SER B 1 19 ? -44.344 11.438 -22.703 1 34.22 19 SER B CA 1
ATOM 1581 C C . SER B 1 19 ? -43.719 11.219 -21.328 1 34.22 19 SER B C 1
ATOM 1583 O O . SER B 1 19 ? -43.531 12.18 -20.578 1 34.22 19 SER B O 1
ATOM 1585 N N . ASP B 1 20 ? -44.188 10.125 -20.688 1 32.06 20 ASP B N 1
ATOM 1586 C CA . ASP B 1 20 ? -43.5 9.523 -19.547 1 32.06 20 ASP B CA 1
ATOM 1587 C C . ASP B 1 20 ? -41.969 9.539 -19.766 1 32.06 20 ASP B C 1
ATOM 1589 O O . ASP B 1 20 ? -41.469 8.781 -20.594 1 32.06 20 ASP B O 1
ATOM 1593 N N . LEU B 1 21 ? -41.344 10.68 -19.922 1 31.8 21 LEU B N 1
ATOM 1594 C CA . LEU B 1 21 ? -39.906 10.727 -19.703 1 31.8 21 LEU B CA 1
ATOM 1595 C C . LEU B 1 21 ? -39.531 10.016 -18.406 1 31.8 21 LEU B C 1
ATOM 1597 O O . LEU B 1 21 ? -39.719 10.57 -17.328 1 31.8 21 LEU B O 1
ATOM 1601 N N . HIS B 1 22 ? -40.188 8.914 -18.109 1 32.31 22 HIS B N 1
ATOM 1602 C CA . HIS B 1 22 ? -39.438 8.273 -17.031 1 32.31 22 HIS B CA 1
ATOM 1603 C C . HIS B 1 22 ? -37.938 8.266 -17.328 1 32.31 22 HIS B C 1
ATOM 1605 O O . HIS B 1 22 ? -37.469 7.465 -18.141 1 32.31 22 HIS B O 1
ATOM 1611 N N . LYS B 1 23 ? -37.344 9.477 -17.562 1 34.19 23 LYS B N 1
ATOM 1612 C CA . LYS B 1 23 ? -35.906 9.531 -17.234 1 34.19 23 LYS B CA 1
ATOM 1613 C C . LYS B 1 23 ? -35.594 8.727 -15.977 1 34.19 23 LYS B C 1
ATOM 1615 O O . LYS B 1 23 ? -35.906 9.164 -14.867 1 34.19 23 LYS B O 1
ATOM 1620 N N . ASN B 1 24 ? -36.031 7.547 -15.859 1 32.56 24 ASN B N 1
ATOM 1621 C CA . ASN B 1 24 ? -35.281 6.754 -14.914 1 32.56 24 ASN B CA 1
ATOM 1622 C C . ASN B 1 24 ? -33.781 7.102 -14.969 1 32.56 24 ASN B C 1
ATOM 1624 O O . ASN B 1 24 ? -33.062 6.633 -15.852 1 32.56 24 ASN B O 1
ATOM 1628 N N . ASP B 1 25 ? -33.469 8.383 -14.914 1 33.62 25 ASP B N 1
ATOM 1629 C CA . ASP B 1 25 ? -32.094 8.719 -14.523 1 33.62 25 ASP B CA 1
ATOM 1630 C C . ASP B 1 25 ? -31.578 7.746 -13.477 1 33.62 25 ASP B C 1
ATOM 1632 O O . ASP B 1 25 ? -31.969 7.805 -12.312 1 33.62 25 ASP B O 1
ATOM 1636 N N . LYS B 1 26 ? -31.484 6.457 -13.734 1 32.19 26 LYS B N 1
ATOM 1637 C CA . LYS B 1 26 ? -30.516 5.711 -12.953 1 32.19 26 LYS B CA 1
ATOM 1638 C C . LYS B 1 26 ? -29.422 6.633 -12.414 1 32.19 26 LYS B C 1
ATOM 1640 O O . LYS B 1 26 ? -28.562 7.086 -13.172 1 32.19 26 LYS B O 1
ATOM 1645 N N . ASN B 1 27 ? -29.672 7.684 -11.773 1 31.61 27 ASN B N 1
ATOM 1646 C CA . ASN B 1 27 ? -28.688 8.234 -10.844 1 31.61 27 ASN B CA 1
ATOM 1647 C C . ASN B 1 27 ? -27.719 7.16 -10.344 1 31.61 27 ASN B C 1
ATOM 1649 O O . ASN B 1 27 ? -28.016 6.453 -9.383 1 31.61 27 ASN B O 1
ATOM 1653 N N . LYS B 1 28 ? -27.203 6.312 -11.164 1 35.84 28 LYS B N 1
ATOM 1654 C CA . LYS B 1 28 ? -25.984 5.617 -10.781 1 35.84 28 LYS B CA 1
ATOM 1655 C C . LYS B 1 28 ? -25.156 6.453 -9.797 1 35.84 28 LYS B C 1
ATOM 1657 O O . LYS B 1 28 ? -24.578 7.473 -10.18 1 35.84 28 LYS B O 1
ATOM 1662 N N . ILE B 1 29 ? -25.641 6.922 -8.711 1 32.53 29 ILE B N 1
ATOM 1663 C CA . ILE B 1 29 ? -24.688 7.23 -7.648 1 32.53 29 ILE B CA 1
ATOM 1664 C C . ILE B 1 29 ? -23.391 6.48 -7.891 1 32.53 29 ILE B C 1
ATOM 1666 O O . ILE B 1 29 ? -23.328 5.254 -7.77 1 32.53 29 ILE B O 1
ATOM 1670 N N . ALA B 1 30 ? -22.75 6.734 -8.898 1 36.38 30 ALA B N 1
ATOM 1671 C CA . ALA B 1 30 ? -21.359 6.316 -9.055 1 36.38 30 ALA B CA 1
ATOM 1672 C C . ALA B 1 30 ? -20.656 6.23 -7.699 1 36.38 30 ALA B C 1
ATOM 1674 O O . ALA B 1 30 ? -20.516 7.238 -7 1 36.38 30 ALA B O 1
ATOM 1675 N N . GLU B 1 31 ? -21.094 5.48 -6.754 1 46.16 31 GLU B N 1
ATOM 1676 C CA . GLU B 1 31 ? -20.172 5.254 -5.641 1 46.16 31 GLU B CA 1
ATOM 1677 C C . GLU B 1 31 ? -18.75 5.68 -6 1 46.16 31 GLU B C 1
ATOM 1679 O O . GLU B 1 31 ? -18.172 5.164 -6.957 1 46.16 31 GLU B O 1
ATOM 1684 N N . THR B 1 32 ? -18.531 6.941 -6 1 52.44 32 THR B N 1
ATOM 1685 C CA . THR B 1 32 ? -17.188 7.477 -6.246 1 52.44 32 THR B CA 1
ATOM 1686 C C . THR B 1 32 ? -16.125 6.496 -5.777 1 52.44 32 THR B C 1
ATOM 1688 O O . THR B 1 32 ? -15.969 6.262 -4.574 1 52.44 32 THR B O 1
ATOM 1691 N N . LYS B 1 33 ? -15.875 5.52 -6.539 1 75.81 33 LYS B N 1
ATOM 1692 C CA . LYS B 1 33 ? -14.836 4.531 -6.277 1 75.81 33 LYS B CA 1
ATOM 1693 C C . LYS B 1 33 ? -13.516 5.207 -5.91 1 75.81 33 LYS B C 1
ATOM 1695 O O . LYS B 1 33 ? -13.039 6.082 -6.637 1 75.81 33 LYS B O 1
ATOM 1700 N N . LEU B 1 34 ? -13.078 5.121 -4.676 1 88.38 34 LEU B N 1
ATOM 1701 C CA . LEU B 1 34 ? -11.805 5.629 -4.184 1 88.38 34 LEU B CA 1
ATOM 1702 C C . LEU B 1 34 ? -10.664 5.207 -5.102 1 88.38 34 LEU B C 1
ATOM 1704 O O . LEU B 1 34 ? -10.625 4.066 -5.566 1 88.38 34 LEU B O 1
ATOM 1708 N N . ASP B 1 35 ? -9.922 6.25 -5.434 1 91.81 35 ASP B N 1
ATOM 1709 C CA . ASP B 1 35 ? -8.773 5.883 -6.262 1 91.81 35 ASP B CA 1
ATOM 1710 C C . ASP B 1 35 ? -7.742 5.102 -5.457 1 91.81 35 ASP B C 1
ATOM 1712 O O . ASP B 1 35 ? -7.875 4.957 -4.238 1 91.81 35 ASP B O 1
ATOM 1716 N N . TYR B 1 36 ? -6.742 4.547 -6.129 1 96.06 36 TYR B N 1
ATOM 1717 C CA . TYR B 1 36 ? -5.73 3.668 -5.555 1 96.06 36 TYR B CA 1
ATOM 1718 C C . TYR B 1 36 ? -5.008 4.352 -4.398 1 96.06 36 TYR B C 1
ATOM 1720 O O . TYR B 1 36 ? -4.906 3.793 -3.303 1 96.06 36 TYR B O 1
ATOM 1728 N N . TYR B 1 37 ? -4.535 5.562 -4.602 1 97.06 37 TYR B N 1
ATOM 1729 C CA . TYR B 1 37 ? -3.709 6.219 -3.596 1 97.06 37 TYR B CA 1
ATOM 1730 C C . TYR B 1 37 ? -4.559 6.711 -2.428 1 97.06 37 TYR B C 1
ATOM 1732 O O . TYR B 1 37 ? -4.082 6.777 -1.292 1 97.06 37 TYR B O 1
ATOM 1740 N N . GLU B 1 38 ? -5.781 7.035 -2.684 1 96.75 38 GLU B N 1
ATOM 1741 C CA . GLU B 1 38 ? -6.676 7.316 -1.566 1 96.75 38 GLU B CA 1
ATOM 1742 C C . GLU B 1 38 ? -6.875 6.082 -0.692 1 96.75 38 GLU B C 1
ATOM 1744 O O . GLU B 1 38 ? -6.891 6.184 0.537 1 96.75 38 GLU B O 1
ATOM 1749 N N . ARG B 1 39 ? -7.012 4.977 -1.322 1 97.12 39 ARG B N 1
ATOM 1750 C CA . ARG B 1 39 ? -7.145 3.738 -0.563 1 97.12 39 ARG B CA 1
ATOM 1751 C C . ARG B 1 39 ? -5.883 3.449 0.242 1 97.12 39 ARG B C 1
ATOM 1753 O O . ARG B 1 39 ? -5.957 2.941 1.363 1 97.12 39 ARG B O 1
ATOM 1760 N N . CYS B 1 40 ? -4.758 3.732 -0.305 1 98.38 40 CYS B N 1
ATOM 1761 C CA . CYS B 1 40 ? -3.5 3.582 0.423 1 98.38 40 CYS B CA 1
ATOM 1762 C C . CYS B 1 40 ? -3.484 4.457 1.67 1 98.38 40 CYS B C 1
ATOM 1764 O O . CYS B 1 40 ? -3.066 4.012 2.74 1 98.38 40 CYS B O 1
ATOM 1766 N N . ARG B 1 41 ? -3.955 5.648 1.492 1 98.44 41 ARG B N 1
ATOM 1767 C CA . ARG B 1 41 ? -4.004 6.539 2.646 1 98.44 41 ARG B CA 1
ATOM 1768 C C . ARG B 1 41 ? -4.918 5.977 3.732 1 98.44 41 ARG B C 1
ATOM 1770 O O . ARG B 1 41 ? -4.578 6.012 4.918 1 98.44 41 ARG B O 1
ATOM 1777 N N . LEU B 1 42 ? -6.012 5.461 3.307 1 97.94 42 LEU B N 1
ATOM 1778 C CA . LEU B 1 42 ? -6.945 4.879 4.266 1 97.94 42 LEU B CA 1
ATOM 1779 C C . LEU B 1 42 ? -6.324 3.678 4.969 1 97.94 42 LEU B C 1
ATOM 1781 O O . LEU B 1 42 ? -6.559 3.459 6.16 1 97.94 42 LEU B O 1
ATOM 1785 N N . LEU B 1 43 ? -5.566 2.945 4.254 1 97.56 43 LEU B N 1
ATOM 1786 C CA . LEU B 1 43 ? -4.863 1.813 4.848 1 97.56 43 LEU B CA 1
ATOM 1787 C C . LEU B 1 43 ? -3.955 2.273 5.984 1 97.56 43 LEU B C 1
ATOM 1789 O O . LEU B 1 43 ? -3.893 1.63 7.031 1 97.56 43 LEU B O 1
ATOM 1793 N N . VAL B 1 44 ? -3.287 3.346 5.793 1 98.5 44 VAL B N 1
ATOM 1794 C CA . VAL B 1 44 ? -2.371 3.877 6.797 1 98.5 44 VAL B CA 1
ATOM 1795 C C . VAL B 1 44 ? -3.16 4.359 8.008 1 98.5 44 VAL B C 1
ATOM 1797 O O . VAL B 1 44 ? -2.771 4.105 9.156 1 98.5 44 VAL B O 1
ATOM 1800 N N . LEU B 1 45 ? -4.242 5.02 7.73 1 98 45 LEU B N 1
ATOM 1801 C CA . LEU B 1 45 ? -5.078 5.488 8.828 1 98 45 LEU B CA 1
ATOM 1802 C C . LEU B 1 45 ? -5.57 4.32 9.68 1 98 45 LEU B C 1
ATOM 1804 O O . LEU B 1 45 ? -5.629 4.418 10.906 1 98 45 LEU B O 1
ATOM 1808 N N . GLU B 1 46 ? -5.859 3.271 9.062 1 96.12 46 GLU B N 1
ATOM 1809 C CA . GLU B 1 46 ? -6.375 2.094 9.75 1 96.12 46 GLU B CA 1
ATOM 1810 C C . GLU B 1 46 ? -5.297 1.432 10.602 1 96.12 46 GLU B C 1
ATOM 1812 O O . GLU B 1 46 ? -5.598 0.778 11.602 1 96.12 46 GLU B O 1
ATOM 1817 N N . GLN B 1 47 ? -4.07 1.573 10.164 1 95.94 47 GLN B N 1
ATOM 1818 C CA . GLN B 1 47 ? -2.975 1.051 10.977 1 95.94 47 GLN B CA 1
ATOM 1819 C C . GLN B 1 47 ? -2.854 1.813 12.289 1 95.94 47 GLN B C 1
ATOM 1821 O O . GLN B 1 47 ? -2.375 1.27 13.289 1 95.94 47 GLN B O 1
ATOM 1826 N N . ASN B 1 48 ? -3.172 3.053 12.281 1 95.69 48 ASN B N 1
ATOM 1827 C CA . ASN B 1 48 ? -3.193 3.916 13.461 1 95.69 48 ASN B CA 1
ATOM 1828 C C . ASN B 1 48 ? -1.831 3.965 14.148 1 95.69 48 ASN B C 1
ATOM 1830 O O . ASN B 1 48 ? -1.75 3.969 15.375 1 95.69 48 ASN B O 1
ATOM 1834 N N . THR B 1 49 ? -0.828 3.844 13.406 1 97.12 49 THR B N 1
ATOM 1835 C CA . THR B 1 49 ? 0.528 3.996 13.93 1 97.12 49 THR B CA 1
ATOM 1836 C C . THR B 1 49 ? 1.067 5.391 13.625 1 97.12 49 THR B C 1
ATOM 1838 O O . THR B 1 49 ? 1.273 5.746 12.461 1 97.12 49 THR B O 1
ATOM 1841 N N . ILE B 1 50 ? 1.389 6.145 14.625 1 97.88 50 ILE B N 1
ATOM 1842 C CA . ILE B 1 50 ? 1.81 7.531 14.477 1 97.88 50 ILE B CA 1
ATOM 1843 C C . ILE B 1 50 ? 3.271 7.586 14.039 1 97.88 50 ILE B C 1
ATOM 1845 O O . ILE B 1 50 ? 4.102 6.824 14.539 1 97.88 50 ILE B O 1
ATOM 1849 N N . ASN B 1 51 ? 3.578 8.359 13.102 1 97.94 51 ASN B N 1
ATOM 1850 C CA . ASN B 1 51 ? 4.906 8.766 12.656 1 97.94 51 ASN B CA 1
ATOM 1851 C C . ASN B 1 51 ? 5.625 7.637 11.93 1 97.94 51 ASN B C 1
ATOM 1853 O O . ASN B 1 51 ? 6.855 7.637 11.836 1 97.94 51 ASN B O 1
ATOM 1857 N N . GLN B 1 52 ? 4.902 6.668 11.492 1 98.12 52 GLN B N 1
ATOM 1858 C CA . GLN B 1 52 ? 5.43 5.617 10.625 1 98.12 52 GLN B CA 1
ATOM 1859 C C . GLN B 1 52 ? 5.242 5.965 9.156 1 98.12 52 GLN B C 1
ATOM 1861 O O . GLN B 1 52 ? 4.133 6.305 8.734 1 98.12 52 GLN B O 1
ATOM 1866 N N . ASP B 1 53 ? 6.324 5.891 8.414 1 98.69 53 ASP B N 1
ATOM 1867 C CA . ASP B 1 53 ? 6.219 6.074 6.969 1 98.69 53 ASP B CA 1
ATOM 1868 C C . ASP B 1 53 ? 5.84 4.77 6.273 1 98.69 53 ASP B C 1
ATOM 1870 O O . ASP B 1 53 ? 6.469 3.734 6.496 1 98.69 53 ASP B O 1
ATOM 1874 N N . PHE B 1 54 ? 4.867 4.848 5.492 1 98.81 54 PHE B N 1
ATOM 1875 C CA . PHE B 1 54 ? 4.473 3.758 4.605 1 98.81 54 PHE B CA 1
ATOM 1876 C C . PHE B 1 54 ? 4.684 4.145 3.146 1 98.81 54 PHE B C 1
ATOM 1878 O O . PHE B 1 54 ? 4.227 5.199 2.705 1 98.81 54 PHE B O 1
ATOM 1885 N N . GLY B 1 55 ? 5.336 3.312 2.373 1 98.75 55 GLY B N 1
ATOM 1886 C CA . GLY B 1 55 ? 5.535 3.531 0.948 1 98.75 55 GLY B CA 1
ATOM 1887 C C . GLY B 1 55 ? 4.672 2.639 0.08 1 98.75 55 GLY B C 1
ATOM 1888 O O . GLY B 1 55 ? 4.531 1.444 0.354 1 98.75 55 GLY B O 1
ATOM 1889 N N . PHE B 1 56 ? 4.121 3.203 -0.882 1 98.81 56 PHE B N 1
ATOM 1890 C CA . PHE B 1 56 ? 3.316 2.516 -1.886 1 98.81 56 PHE B CA 1
ATOM 1891 C C . PHE B 1 56 ? 3.852 2.785 -3.287 1 98.81 56 PHE B C 1
ATOM 1893 O O . PHE B 1 56 ? 3.832 3.924 -3.756 1 98.81 56 PHE B O 1
ATOM 1900 N N . THR B 1 57 ? 4.238 1.745 -3.973 1 98.38 57 THR B N 1
ATOM 1901 C CA . THR B 1 57 ? 4.922 1.941 -5.246 1 98.38 57 THR B CA 1
ATOM 1902 C C . THR B 1 57 ? 4.254 1.13 -6.352 1 98.38 57 THR B C 1
ATOM 1904 O O . THR B 1 57 ? 3.904 -0.035 -6.148 1 98.38 57 THR B O 1
ATOM 1907 N N . LYS B 1 58 ? 4.008 1.733 -7.445 1 97.94 58 LYS B N 1
ATOM 1908 C CA . LYS B 1 58 ? 3.814 1.023 -8.703 1 97.94 58 LYS B CA 1
ATOM 1909 C C . LYS B 1 58 ? 5.133 0.854 -9.453 1 97.94 58 LYS B C 1
ATOM 1911 O O . LYS B 1 58 ? 5.664 1.816 -10.008 1 97.94 58 LYS B O 1
ATOM 1916 N N . LYS B 1 59 ? 5.562 -0.32 -9.453 1 96.25 59 LYS B N 1
ATOM 1917 C CA . LYS B 1 59 ? 6.891 -0.556 -10.008 1 96.25 59 LYS B CA 1
ATOM 1918 C C . LYS B 1 59 ? 6.867 -0.497 -11.539 1 96.25 59 LYS B C 1
ATOM 1920 O O . LYS B 1 59 ? 5.922 -0.97 -12.164 1 96.25 59 LYS B O 1
ATOM 1925 N N . GLY B 1 60 ? 7.926 0.072 -12.07 1 94.38 60 GLY B N 1
ATOM 1926 C CA . GLY B 1 60 ? 8.062 0.225 -13.508 1 94.38 60 GLY B CA 1
ATOM 1927 C C . GLY B 1 60 ? 9.258 1.066 -13.914 1 94.38 60 GLY B C 1
ATOM 1928 O O . GLY B 1 60 ? 10.211 1.206 -13.141 1 94.38 60 GLY B O 1
ATOM 1929 N N . LYS B 1 61 ? 9.141 1.443 -15.141 1 94.38 61 LYS B N 1
ATOM 1930 C CA . LYS B 1 61 ? 10.234 2.234 -15.688 1 94.38 61 LYS B CA 1
ATOM 1931 C C . LYS B 1 61 ? 10.336 3.59 -15 1 94.38 61 LYS B C 1
ATOM 1933 O O . LYS B 1 61 ? 11.445 4.082 -14.75 1 94.38 61 LYS B O 1
ATOM 1938 N N . ASP B 1 62 ? 9.188 4.117 -14.656 1 96.75 62 ASP B N 1
ATOM 1939 C CA . ASP B 1 62 ? 9.133 5.422 -14 1 96.75 62 ASP B CA 1
ATOM 1940 C C . ASP B 1 62 ? 8.875 5.27 -12.5 1 96.75 62 ASP B C 1
ATOM 1942 O O . ASP B 1 62 ? 8.375 4.234 -12.055 1 96.75 62 ASP B O 1
ATOM 1946 N N . ILE B 1 63 ? 9.297 6.289 -11.82 1 97.69 63 ILE B N 1
ATOM 1947 C CA . ILE B 1 63 ? 9 6.352 -10.391 1 97.69 63 ILE B CA 1
ATOM 1948 C C . ILE B 1 63 ? 7.547 6.781 -10.188 1 97.69 63 ILE B C 1
ATOM 1950 O O . ILE B 1 63 ? 7.113 7.805 -10.719 1 97.69 63 ILE B O 1
ATOM 1954 N N . ASP B 1 64 ? 6.816 6.043 -9.57 1 98.19 64 ASP B N 1
ATOM 1955 C CA . ASP B 1 64 ? 5.457 6.305 -9.109 1 98.19 64 ASP B CA 1
ATOM 1956 C C . ASP B 1 64 ? 5.242 5.77 -7.699 1 98.19 64 ASP B C 1
ATOM 1958 O O . ASP B 1 64 ? 4.941 4.59 -7.516 1 98.19 64 ASP B O 1
ATOM 1962 N N . GLU B 1 65 ? 5.426 6.672 -6.688 1 98.44 65 GLU B N 1
ATOM 1963 C CA . GLU B 1 65 ? 5.43 6.266 -5.285 1 98.44 65 GLU B CA 1
ATOM 1964 C C . GLU B 1 65 ? 4.711 7.289 -4.41 1 98.44 65 GLU B C 1
ATOM 1966 O O . GLU B 1 65 ? 4.918 8.492 -4.562 1 98.44 65 GLU B O 1
ATOM 1971 N N . GLN B 1 66 ? 3.934 6.758 -3.574 1 98.81 66 GLN B N 1
ATOM 1972 C CA . GLN B 1 66 ? 3.352 7.574 -2.514 1 98.81 66 GLN B CA 1
ATOM 1973 C C . GLN B 1 66 ? 3.885 7.16 -1.145 1 98.81 66 GLN B C 1
ATOM 1975 O O . GLN B 1 66 ? 3.918 5.973 -0.819 1 98.81 66 GLN B O 1
ATOM 1980 N N . VAL B 1 67 ? 4.344 8.133 -0.41 1 98.81 67 VAL B N 1
ATOM 1981 C CA . VAL B 1 67 ? 4.734 7.91 0.979 1 98.81 67 VAL B CA 1
ATOM 1982 C C . VAL B 1 67 ? 3.752 8.617 1.911 1 98.81 67 VAL B C 1
ATOM 1984 O O . VAL B 1 67 ? 3.506 9.82 1.77 1 98.81 67 VAL B O 1
ATOM 1987 N N . VAL B 1 68 ? 3.213 7.863 2.828 1 98.88 68 VAL B N 1
ATOM 1988 C CA . VAL B 1 68 ? 2.15 8.359 3.693 1 98.88 68 VAL B CA 1
ATOM 1989 C C . VAL B 1 68 ? 2.568 8.227 5.156 1 98.88 68 VAL B C 1
ATOM 1991 O O . VAL B 1 68 ? 3.139 7.211 5.559 1 98.88 68 VAL B O 1
ATOM 1994 N N . LYS B 1 69 ? 2.277 9.25 5.957 1 98.88 69 LYS B N 1
ATOM 1995 C CA . LYS B 1 69 ? 2.576 9.266 7.387 1 98.88 69 LYS B CA 1
ATOM 1996 C C . LYS B 1 69 ? 1.411 9.844 8.188 1 98.88 69 LYS B C 1
ATOM 1998 O O . LYS B 1 69 ? 0.98 10.977 7.938 1 98.88 69 LYS B O 1
ATOM 2003 N N . TYR B 1 70 ? 0.988 9.047 9.109 1 98.88 70 TYR B N 1
ATOM 2004 C CA . TYR B 1 70 ? -0.01 9.531 10.055 1 98.88 70 TYR B CA 1
ATOM 2005 C C . TYR B 1 70 ? 0.646 10.312 11.188 1 98.88 70 TYR B C 1
ATOM 2007 O O . TYR B 1 70 ? 1.459 9.766 11.938 1 98.88 70 TYR B O 1
ATOM 2015 N N . LEU B 1 71 ? 0.226 11.586 11.32 1 98.75 71 LEU B N 1
ATOM 2016 C CA . LEU B 1 71 ? 0.88 12.438 12.305 1 98.75 71 LEU B CA 1
ATOM 2017 C C . LEU B 1 71 ? 0.164 12.359 13.648 1 98.75 71 LEU B C 1
ATOM 2019 O O . LEU B 1 71 ? 0.751 12.664 14.688 1 98.75 71 LEU B O 1
ATOM 2023 N N . GLY B 1 72 ? -1.107 12.008 13.586 1 98.38 72 GLY B N 1
ATOM 2024 C CA . GLY B 1 72 ? -1.902 11.969 14.805 1 98.38 72 GLY B CA 1
ATOM 2025 C C . GLY B 1 72 ? -3.219 12.711 14.68 1 98.38 72 GLY B C 1
ATOM 2026 O O . GLY B 1 72 ? -3.691 12.969 13.57 1 98.38 72 GLY B O 1
ATOM 2027 N N . ASN B 1 73 ? -3.809 12.961 15.852 1 97.62 73 ASN B N 1
ATOM 2028 C CA . ASN B 1 73 ? -5.121 13.602 15.891 1 97.62 73 ASN B CA 1
ATOM 2029 C C . ASN B 1 73 ? -5.055 14.977 16.562 1 97.62 73 ASN B C 1
ATOM 2031 O O . ASN B 1 73 ? -4.176 15.227 17.391 1 97.62 73 ASN B O 1
ATOM 2035 N N . ILE B 1 74 ? -5.918 15.789 16.141 1 98.12 74 ILE B N 1
ATOM 2036 C CA . ILE B 1 74 ? -6.211 17.047 16.797 1 98.12 74 ILE B CA 1
ATOM 2037 C C . ILE B 1 74 ? -7.668 17.078 17.25 1 98.12 74 ILE B C 1
ATOM 2039 O O . ILE B 1 74 ? -8.578 16.797 16.469 1 98.12 74 ILE B O 1
ATOM 2043 N N . ILE B 1 75 ? -7.871 17.375 18.516 1 97.38 75 ILE B N 1
ATOM 2044 C CA . ILE B 1 75 ? -9.227 17.547 19.031 1 97.38 75 ILE B CA 1
ATOM 2045 C C . ILE B 1 75 ? -9.609 19.031 18.984 1 97.38 75 ILE B C 1
ATOM 2047 O O . ILE B 1 75 ? -8.961 19.859 19.625 1 97.38 75 ILE B O 1
ATOM 2051 N N . THR B 1 76 ? -10.641 19.266 18.328 1 97.25 76 THR B N 1
ATOM 2052 C CA . THR B 1 76 ? -11.062 20.656 18.156 1 97.25 76 THR B CA 1
ATOM 2053 C C . THR B 1 76 ? -11.805 21.156 19.391 1 97.25 76 THR B C 1
ATOM 2055 O O . THR B 1 76 ? -12.102 20.375 20.297 1 97.25 76 THR B O 1
ATOM 2058 N N . SER B 1 77 ? -12.102 22.469 19.391 1 96.31 77 SER B N 1
ATOM 2059 C CA . SER B 1 77 ? -12.852 23.078 20.484 1 96.31 77 SER B CA 1
ATOM 2060 C C . SER B 1 77 ? -14.266 22.5 20.578 1 96.31 77 SER B C 1
ATOM 2062 O O . SER B 1 77 ? -14.859 22.484 21.656 1 96.31 77 SER B O 1
ATOM 2064 N N . LYS B 1 78 ? -14.766 22.062 19.469 1 96.06 78 LYS B N 1
ATOM 2065 C CA . LYS B 1 78 ? -16.094 21.469 19.422 1 96.06 78 LYS B CA 1
ATOM 2066 C C . LYS B 1 78 ? -16.047 19.969 19.75 1 96.06 78 LYS B C 1
ATOM 2068 O O . LYS B 1 78 ? -17.031 19.266 19.578 1 96.06 78 LYS B O 1
ATOM 2073 N N . LYS B 1 79 ? -14.844 19.484 20 1 95.69 79 LYS B N 1
ATOM 2074 C CA . LYS B 1 79 ? -14.609 18.109 20.438 1 95.69 79 LYS B CA 1
ATOM 2075 C C . LYS B 1 79 ? -14.648 17.156 19.25 1 95.69 79 LYS B C 1
ATOM 2077 O O . LYS B 1 79 ? -14.891 15.953 19.422 1 95.69 79 LYS B O 1
ATOM 2082 N N . ASP B 1 80 ? -14.492 17.75 18.109 1 96.56 80 ASP B N 1
ATOM 2083 C CA . ASP B 1 80 ? -14.305 16.891 16.953 1 96.56 80 ASP B CA 1
ATOM 2084 C C . ASP B 1 80 ? -12.859 16.406 16.859 1 96.56 80 ASP B C 1
ATOM 2086 O O . ASP B 1 80 ? -11.93 17.125 17.266 1 96.56 80 ASP B O 1
ATOM 2090 N N . THR B 1 81 ? -12.742 15.219 16.266 1 97.75 81 THR B N 1
ATOM 2091 C CA . THR B 1 81 ? -11.406 14.68 16.031 1 97.75 81 THR B CA 1
ATOM 2092 C C . THR B 1 81 ? -10.977 14.891 14.586 1 97.75 81 THR B C 1
ATOM 2094 O O . THR B 1 81 ? -11.703 14.523 13.656 1 97.75 81 THR B O 1
ATOM 2097 N N . LEU B 1 82 ? -9.828 15.469 14.414 1 98.44 82 LEU B N 1
ATOM 2098 C CA . LEU B 1 82 ? -9.18 15.586 13.117 1 98.44 82 LEU B CA 1
ATOM 2099 C C . LEU B 1 82 ? -7.957 14.672 13.039 1 98.44 82 LEU B C 1
ATOM 2101 O O . LEU B 1 82 ? -7.051 14.766 13.867 1 98.44 82 LEU B O 1
ATOM 2105 N N . LYS B 1 83 ? -7.953 13.766 12.094 1 98.62 83 LYS B N 1
ATOM 2106 C CA . LYS B 1 83 ? -6.789 12.93 11.805 1 98.62 83 LYS B CA 1
ATOM 2107 C C . LYS B 1 83 ? -5.93 13.539 10.703 1 98.62 83 LYS B C 1
ATOM 2109 O O . LYS B 1 83 ? -6.434 13.852 9.617 1 98.62 83 LYS B O 1
ATOM 2114 N N . ILE B 1 84 ? -4.648 13.727 10.992 1 98.88 84 ILE B N 1
ATOM 2115 C CA . ILE B 1 84 ? -3.754 14.438 10.094 1 98.88 84 ILE B CA 1
ATOM 2116 C C . ILE B 1 84 ? -2.818 13.445 9.406 1 98.88 84 ILE B C 1
ATOM 2118 O O . ILE B 1 84 ? -2.113 12.688 10.07 1 98.88 84 ILE B O 1
ATOM 2122 N N . LEU B 1 85 ? -2.814 13.516 8.125 1 98.81 85 LEU B N 1
ATOM 2123 C CA . LEU B 1 85 ? -2.035 12.578 7.328 1 98.81 85 LEU B CA 1
ATOM 2124 C C . LEU B 1 85 ? -1.191 13.312 6.289 1 98.81 85 LEU B C 1
ATOM 2126 O O . LEU B 1 85 ? -1.727 14.047 5.461 1 98.81 85 LEU B O 1
ATOM 2130 N N . ASN B 1 86 ? 0.139 13.109 6.371 1 98.81 86 ASN B N 1
ATOM 2131 C CA . ASN B 1 86 ? 1.015 13.57 5.301 1 98.81 86 ASN B CA 1
ATOM 2132 C C . ASN B 1 86 ? 1.048 12.586 4.137 1 98.81 86 ASN B C 1
ATOM 2134 O O . ASN B 1 86 ? 1.071 11.375 4.348 1 98.81 86 ASN B O 1
ATOM 2138 N N . SER B 1 87 ? 1.088 13.117 2.947 1 98.81 87 SER B N 1
ATOM 2139 C CA . SER B 1 87 ? 1.279 12.312 1.742 1 98.81 87 SER B CA 1
ATOM 2140 C C . SER B 1 87 ? 2.227 13 0.766 1 98.81 87 SER B C 1
ATOM 2142 O O . SER B 1 87 ? 2.031 14.172 0.423 1 98.81 87 SER B O 1
ATOM 2144 N N . VAL B 1 88 ? 3.217 12.328 0.376 1 98.69 88 VAL B N 1
ATOM 2145 C CA . VAL B 1 88 ? 4.109 12.82 -0.668 1 98.69 88 VAL B CA 1
ATOM 2146 C C . VAL B 1 88 ? 4.086 11.867 -1.859 1 98.69 88 VAL B C 1
ATOM 2148 O O . VAL B 1 88 ? 4.309 10.664 -1.702 1 98.69 88 VAL B O 1
ATOM 2151 N N . HIS B 1 89 ? 3.805 12.375 -3.002 1 98.56 89 HIS B N 1
ATOM 2152 C CA . HIS B 1 89 ? 3.83 11.594 -4.234 1 98.56 89 HIS B CA 1
ATOM 2153 C C . HIS B 1 89 ? 5.098 11.875 -5.035 1 98.56 89 HIS B C 1
ATOM 2155 O O . HIS B 1 89 ? 5.352 13.008 -5.43 1 98.56 89 HIS B O 1
ATOM 2161 N N . TYR B 1 90 ? 5.844 10.867 -5.227 1 98.38 90 TYR B N 1
ATOM 2162 C CA . TYR B 1 90 ? 7.074 10.977 -6 1 98.38 90 TYR B CA 1
ATOM 2163 C C . TYR B 1 90 ? 6.875 10.461 -7.418 1 98.38 90 TYR B C 1
ATOM 2165 O O . TYR B 1 90 ? 6.301 9.383 -7.621 1 98.38 90 TYR B O 1
ATOM 2173 N N . THR B 1 91 ? 7.344 11.234 -8.336 1 97.81 91 THR B N 1
ATOM 2174 C CA . THR B 1 91 ? 7.352 10.859 -9.742 1 97.81 91 THR B CA 1
ATOM 2175 C C . THR B 1 91 ? 8.688 11.211 -10.391 1 97.81 91 THR B C 1
ATOM 2177 O O . THR B 1 91 ? 9.422 12.07 -9.891 1 97.81 91 THR B O 1
ATOM 2180 N N . GLY B 1 92 ? 8.977 10.484 -11.445 1 97.38 92 GLY B N 1
ATOM 2181 C CA . GLY B 1 92 ? 10.211 10.75 -12.172 1 97.38 92 GLY B CA 1
ATOM 2182 C C . GLY B 1 92 ? 10.797 9.508 -12.82 1 97.38 92 GLY B C 1
ATOM 2183 O O . GLY B 1 92 ? 10.188 8.438 -12.789 1 97.38 92 GLY B O 1
ATOM 2184 N N . ILE B 1 93 ? 11.891 9.695 -13.43 1 95.44 93 ILE B N 1
ATOM 2185 C CA . ILE B 1 93 ? 12.547 8.602 -14.133 1 95.44 93 ILE B CA 1
ATOM 2186 C C . ILE B 1 93 ? 13.695 8.055 -13.281 1 95.44 93 ILE B C 1
ATOM 2188 O O . ILE B 1 93 ? 13.883 6.84 -13.195 1 95.44 93 ILE B O 1
ATOM 2192 N N . TYR B 1 94 ? 14.312 9.031 -12.617 1 94.56 94 TYR B N 1
ATOM 2193 C CA . TYR B 1 94 ? 15.477 8.656 -11.82 1 94.56 94 TYR B CA 1
ATOM 2194 C C . TYR B 1 94 ? 15.281 9.016 -10.352 1 94.56 94 TYR B C 1
ATOM 2196 O O . TYR B 1 94 ? 14.727 10.07 -10.039 1 94.56 94 TYR B O 1
ATOM 2204 N N . GLU B 1 95 ? 15.805 8.164 -9.5 1 92.75 95 GLU B N 1
ATOM 2205 C CA . GLU B 1 95 ? 15.672 8.344 -8.055 1 92.75 95 GLU B CA 1
ATOM 2206 C C . GLU B 1 95 ? 16.25 9.68 -7.609 1 92.75 95 GLU B C 1
ATOM 2208 O O . GLU B 1 95 ? 15.664 10.375 -6.785 1 92.75 95 GLU B O 1
ATOM 2213 N N . ASP B 1 96 ? 17.344 10.008 -8.188 1 92.56 96 ASP B N 1
ATOM 2214 C CA . ASP B 1 96 ? 18.078 11.188 -7.719 1 92.56 96 ASP B CA 1
ATOM 2215 C C . ASP B 1 96 ? 17.422 12.469 -8.227 1 92.56 96 ASP B C 1
ATOM 2217 O O . ASP B 1 96 ? 17.75 13.562 -7.773 1 92.56 96 ASP B O 1
ATOM 2221 N N . SER B 1 97 ? 16.531 12.336 -9.133 1 93.62 97 SER B N 1
ATOM 2222 C CA . SER B 1 97 ? 15.906 13.523 -9.711 1 93.62 97 SER B CA 1
ATOM 2223 C C . SER B 1 97 ? 14.383 13.461 -9.586 1 93.62 97 SER B C 1
ATOM 2225 O O . SER B 1 97 ? 13.672 14.18 -10.281 1 93.62 97 SER B O 1
ATOM 2227 N N . LYS B 1 98 ? 13.945 12.656 -8.781 1 95.06 98 LYS B N 1
ATOM 2228 C CA . LYS B 1 98 ? 12.5 12.516 -8.656 1 95.06 98 LYS B CA 1
ATOM 2229 C C . LYS B 1 98 ? 11.883 13.75 -8 1 95.06 98 LYS B C 1
ATOM 2231 O O . LYS B 1 98 ? 12.531 14.414 -7.184 1 95.06 98 LYS B O 1
ATOM 2236 N N . ARG B 1 99 ? 10.695 14.031 -8.445 1 96.31 99 ARG B N 1
ATOM 2237 C CA . ARG B 1 99 ? 9.922 15.156 -7.918 1 96.31 99 ARG B CA 1
ATOM 2238 C C . ARG B 1 99 ? 8.906 14.688 -6.887 1 96.31 99 ARG B C 1
ATOM 2240 O O . ARG B 1 99 ? 8.211 13.688 -7.098 1 96.31 99 ARG B O 1
ATOM 2247 N N . GLY B 1 100 ? 8.922 15.359 -5.793 1 97.06 100 GLY B N 1
ATOM 2248 C CA . GLY B 1 100 ? 7.938 15.078 -4.758 1 97.06 100 GLY B CA 1
ATOM 2249 C C . GLY B 1 100 ? 6.891 16.156 -4.609 1 97.06 100 GLY B C 1
ATOM 2250 O O . GLY B 1 100 ? 7.227 17.344 -4.574 1 97.06 100 GLY B O 1
ATOM 2251 N N . ASN B 1 101 ? 5.66 15.773 -4.582 1 97.56 101 ASN B N 1
ATOM 2252 C CA . ASN B 1 101 ? 4.539 16.656 -4.312 1 97.56 101 ASN B CA 1
ATOM 2253 C C . ASN B 1 101 ? 3.873 16.344 -2.979 1 97.56 101 ASN B C 1
ATOM 2255 O O . ASN B 1 101 ? 3.311 15.258 -2.809 1 97.56 101 ASN B O 1
ATOM 2259 N N . GLY B 1 102 ? 3.936 17.297 -2.084 1 97.94 102 GLY B N 1
ATOM 2260 C CA . GLY B 1 102 ? 3.441 17.062 -0.738 1 97.94 102 GLY B CA 1
ATOM 2261 C C . GLY B 1 102 ? 2.043 17.594 -0.508 1 97.94 102 GLY B C 1
ATOM 2262 O O . GLY B 1 102 ? 1.697 18.672 -1.013 1 97.94 102 GLY B O 1
ATOM 2263 N N . GLN B 1 103 ? 1.308 16.844 0.221 1 98.44 103 GLN B N 1
ATOM 2264 C CA . GLN B 1 103 ? -0.023 17.234 0.677 1 98.44 103 GLN B CA 1
ATOM 2265 C C . GLN B 1 103 ? -0.229 16.859 2.145 1 98.44 103 GLN B C 1
ATOM 2267 O O . GLN B 1 103 ? 0.36 15.906 2.641 1 98.44 103 GLN B O 1
ATOM 2272 N N . VAL B 1 104 ? -1.015 17.641 2.812 1 98.75 104 VAL B N 1
ATOM 2273 C CA . VAL B 1 104 ? -1.498 17.25 4.133 1 98.75 104 VAL B CA 1
ATOM 2274 C C . VAL B 1 104 ? -3.016 17.094 4.098 1 98.75 104 VAL B C 1
ATOM 2276 O O . VAL B 1 104 ? -3.736 18.016 3.711 1 98.75 104 VAL B O 1
ATOM 2279 N N . TYR B 1 105 ? -3.418 15.898 4.457 1 98.75 105 TYR B N 1
ATOM 2280 C CA . TYR B 1 105 ? -4.828 15.523 4.438 1 98.75 105 TYR B CA 1
ATOM 2281 C C . TYR B 1 105 ? -5.418 15.555 5.844 1 98.75 105 TYR B C 1
ATOM 2283 O O . TYR B 1 105 ? -4.738 15.219 6.816 1 98.75 105 TYR B O 1
ATOM 2291 N N . ILE B 1 106 ? -6.68 15.898 5.895 1 98.69 106 ILE B N 1
ATOM 2292 C CA . ILE B 1 106 ? -7.422 15.953 7.148 1 98.69 106 ILE B CA 1
ATOM 2293 C C . ILE B 1 106 ? -8.648 15.055 7.062 1 98.69 106 ILE B C 1
ATOM 2295 O O . ILE B 1 106 ? -9.5 15.234 6.184 1 98.69 106 ILE B O 1
ATOM 2299 N N . TYR B 1 107 ? -8.648 14.125 7.957 1 98.44 107 TYR B N 1
ATOM 2300 C CA . TYR B 1 107 ? -9.766 13.188 8.047 1 98.44 107 TYR B CA 1
ATOM 2301 C C . TYR B 1 107 ? -10.516 13.367 9.359 1 98.44 107 TYR B C 1
ATOM 2303 O O . TYR B 1 107 ? -9.969 13.891 10.328 1 98.44 107 TYR B O 1
ATOM 2311 N N . ASN B 1 108 ? -11.758 12.945 9.375 1 97.62 108 ASN B N 1
ATOM 2312 C CA . ASN B 1 108 ? -12.484 12.906 10.641 1 97.62 108 ASN B CA 1
ATOM 2313 C C . ASN B 1 108 ? -12.281 11.578 11.359 1 97.62 108 ASN B C 1
ATOM 2315 O O . ASN B 1 108 ? -11.5 10.742 10.914 1 97.62 108 ASN B O 1
ATOM 2319 N N . SER B 1 109 ? -12.992 11.398 12.391 1 96.88 109 SER B N 1
ATOM 2320 C CA . SER B 1 109 ? -12.82 10.227 13.25 1 96.88 109 SER B CA 1
ATOM 2321 C C . SER B 1 109 ? -13.258 8.953 12.539 1 96.88 109 SER B C 1
ATOM 2323 O O . SER B 1 109 ? -12.859 7.855 12.922 1 96.88 109 SER B O 1
ATOM 2325 N N . HIS B 1 110 ? -14.055 9.086 11.547 1 96.56 110 HIS B N 1
ATOM 2326 C CA . HIS B 1 110 ? -14.547 7.938 10.789 1 96.56 110 HIS B CA 1
ATOM 2327 C C . HIS B 1 110 ? -13.727 7.719 9.516 1 96.56 110 HIS B C 1
ATOM 2329 O O . HIS B 1 110 ? -14.141 6.977 8.625 1 96.56 110 HIS B O 1
ATOM 2335 N N . ASN B 1 111 ? -12.609 8.422 9.359 1 97.06 111 ASN B N 1
ATOM 2336 C CA . ASN B 1 111 ? -11.688 8.32 8.234 1 97.06 111 ASN B CA 1
ATOM 2337 C C . ASN B 1 111 ? -12.32 8.859 6.949 1 97.06 111 ASN B C 1
ATOM 2339 O O . ASN B 1 111 ? -12.039 8.359 5.859 1 97.06 111 ASN B O 1
ATOM 2343 N N . LYS B 1 112 ? -13.227 9.727 7.152 1 97.12 112 LYS B N 1
ATOM 2344 C CA . LYS B 1 112 ? -13.742 10.461 6 1 97.12 112 LYS B CA 1
ATOM 2345 C C . LYS B 1 112 ? -12.906 11.711 5.727 1 97.12 112 LYS B C 1
ATOM 2347 O O . LYS B 1 112 ? -12.586 12.461 6.648 1 97.12 112 LYS B O 1
ATOM 2352 N N . LEU B 1 113 ? -12.656 11.875 4.465 1 97.88 113 LEU B N 1
ATOM 2353 C CA . LEU B 1 113 ? -11.836 13.016 4.074 1 97.88 113 LEU B CA 1
ATOM 2354 C C . LEU B 1 113 ? -12.617 14.32 4.211 1 97.88 113 LEU B C 1
ATOM 2356 O O . LEU B 1 113 ? -13.703 14.461 3.646 1 97.88 113 LEU B O 1
ATOM 2360 N N . LEU B 1 114 ? -12.055 15.234 4.965 1 97.81 114 LEU B N 1
ATOM 2361 C CA . LEU B 1 114 ? -12.648 16.562 5.105 1 97.81 114 LEU B CA 1
ATOM 2362 C C . LEU B 1 114 ? -12.039 17.531 4.102 1 97.81 114 LEU B C 1
ATOM 2364 O O . LEU B 1 114 ? -12.742 18.375 3.545 1 97.81 114 LEU B O 1
ATOM 2368 N N . GLY B 1 115 ? -10.773 17.406 3.871 1 98.19 115 GLY B N 1
ATOM 2369 C CA . GLY B 1 115 ? -10.039 18.25 2.943 1 98.19 115 GLY B CA 1
ATOM 2370 C C . GLY B 1 115 ? -8.539 18.094 3.035 1 98.19 115 GLY B C 1
ATOM 2371 O O . GLY B 1 115 ? -8.047 17.219 3.766 1 98.19 115 GLY B O 1
ATOM 2372 N N . PHE B 1 116 ? -7.875 18.859 2.205 1 98.56 116 PHE B N 1
ATOM 2373 C CA . PHE B 1 116 ? -6.418 18.797 2.221 1 98.56 116 PHE B CA 1
ATOM 2374 C C . PHE B 1 116 ? -5.812 20.062 1.646 1 98.56 116 PHE B C 1
ATOM 2376 O O . PHE B 1 116 ? -6.504 20.844 0.986 1 98.56 116 PHE B O 1
ATOM 2383 N N . TYR B 1 117 ? -4.562 20.328 1.982 1 98.38 117 TYR B N 1
ATOM 2384 C CA . TYR B 1 117 ? -3.752 21.375 1.374 1 98.38 117 TYR B CA 1
ATOM 2385 C C . TYR B 1 117 ? -2.729 20.781 0.412 1 98.38 117 TYR B C 1
ATOM 2387 O O . TYR B 1 117 ? -1.986 19.875 0.77 1 98.38 117 TYR B O 1
ATOM 2395 N N . ASN B 1 118 ? -2.719 21.297 -0.804 1 98.12 118 ASN B N 1
ATOM 2396 C CA . ASN B 1 118 ? -1.649 20.984 -1.746 1 98.12 118 ASN B CA 1
ATOM 2397 C C . ASN B 1 118 ? -0.43 21.875 -1.524 1 98.12 118 ASN B C 1
ATOM 2399 O O . ASN B 1 118 ? -0.458 23.062 -1.844 1 98.12 118 ASN B O 1
ATOM 2403 N N . LEU B 1 119 ? 0.651 21.266 -1.093 1 95.62 119 LEU B N 1
ATOM 2404 C CA . LEU B 1 119 ? 1.764 22.078 -0.607 1 95.62 119 LEU B CA 1
ATOM 2405 C C . LEU B 1 119 ? 2.877 22.156 -1.646 1 95.62 119 LEU B C 1
ATOM 2407 O O . LEU B 1 119 ? 3.779 22.984 -1.537 1 95.62 119 LEU B O 1
ATOM 2411 N N . GLY B 1 120 ? 2.873 21.266 -2.576 1 89.94 120 GLY B N 1
ATOM 2412 C CA . GLY B 1 120 ? 3.727 21.375 -3.75 1 89.94 120 GLY B CA 1
ATOM 2413 C C . GLY B 1 120 ? 5.051 20.656 -3.602 1 89.94 120 GLY B C 1
ATOM 2414 O O . GLY B 1 120 ? 5.566 20.094 -4.566 1 89.94 120 GLY B O 1
ATOM 2415 N N . SER B 1 121 ? 5.719 20.734 -2.457 1 91.5 121 SER B N 1
ATOM 2416 C CA . SER B 1 121 ? 6.996 20.031 -2.324 1 91.5 121 SER B CA 1
ATOM 2417 C C . SER B 1 121 ? 6.941 18.984 -1.21 1 91.5 121 SER B C 1
ATOM 2419 O O . SER B 1 121 ? 6.141 19.109 -0.282 1 91.5 121 SER B O 1
ATOM 2421 N N . ALA B 1 122 ? 7.824 18.016 -1.336 1 93.69 122 ALA B N 1
ATOM 2422 C CA . ALA B 1 122 ? 7.914 16.938 -0.345 1 93.69 122 ALA B CA 1
ATOM 2423 C C . ALA B 1 122 ? 8.289 17.5 1.026 1 93.69 122 ALA B C 1
ATOM 2425 O O . ALA B 1 122 ? 7.852 16.984 2.055 1 93.69 122 ALA B O 1
ATOM 2426 N N . SER B 1 123 ? 9.086 18.531 1.003 1 91.19 123 SER B N 1
ATOM 2427 C CA . SER B 1 123 ? 9.602 19.078 2.26 1 91.19 123 SER B CA 1
ATOM 2428 C C . SER B 1 123 ? 8.625 20.062 2.879 1 91.19 123 SER B C 1
ATOM 2430 O O . SER B 1 123 ? 8.859 20.562 3.98 1 91.19 123 SER B O 1
ATOM 2432 N N . ALA B 1 124 ? 7.543 20.312 2.184 1 92.31 124 ALA B N 1
ATOM 2433 C CA . ALA B 1 124 ? 6.645 21.375 2.633 1 92.31 124 ALA B CA 1
ATOM 2434 C C . ALA B 1 124 ? 5.59 20.828 3.594 1 92.31 124 ALA B C 1
ATOM 2436 O O . ALA B 1 124 ? 4.844 21.594 4.207 1 92.31 124 ALA B O 1
ATOM 2437 N N . VAL B 1 125 ? 5.543 19.516 3.73 1 96.44 125 VAL B N 1
ATOM 2438 C CA . VAL B 1 125 ? 4.535 18.938 4.617 1 96.44 125 VAL B CA 1
ATOM 2439 C C . VAL B 1 125 ? 4.887 19.25 6.07 1 96.44 125 VAL B C 1
ATOM 2441 O O . VAL B 1 125 ? 6.059 19.469 6.398 1 96.44 125 VAL B O 1
ATOM 2444 N N . PRO B 1 126 ? 3.859 19.297 6.949 1 97.12 126 PRO B N 1
ATOM 2445 C CA . PRO B 1 126 ? 4.168 19.562 8.359 1 97.12 126 PRO B CA 1
ATOM 2446 C C . PRO B 1 126 ? 5.023 18.469 8.992 1 97.12 126 PRO B C 1
ATOM 2448 O O . PRO B 1 126 ? 4.922 17.297 8.609 1 97.12 126 PRO B O 1
ATOM 2451 N N . ASN B 1 127 ? 5.719 18.859 10 1 96.06 127 ASN B N 1
ATOM 2452 C CA . ASN B 1 127 ? 6.668 17.969 10.656 1 96.06 127 ASN B CA 1
ATOM 2453 C C . ASN B 1 127 ? 6.004 17.172 11.781 1 96.06 127 ASN B C 1
ATOM 2455 O O . ASN B 1 127 ? 6.371 16.031 12.039 1 96.06 127 ASN B O 1
ATOM 2459 N N . SER B 1 128 ? 5.129 17.906 12.438 1 97.38 128 SER B N 1
ATOM 2460 C CA . SER B 1 128 ? 4.531 17.312 13.633 1 97.38 128 SER B CA 1
ATOM 2461 C C . SER B 1 128 ? 3.266 18.047 14.047 1 97.38 128 SER B C 1
ATOM 2463 O O . SER B 1 128 ? 2.887 19.031 13.414 1 97.38 128 SER B O 1
ATOM 2465 N N . ILE B 1 129 ? 2.613 17.422 14.969 1 97.62 129 ILE B N 1
ATOM 2466 C CA . ILE B 1 129 ? 1.561 18.109 15.719 1 97.62 129 ILE B CA 1
ATOM 2467 C C . ILE B 1 129 ? 2.055 18.422 17.125 1 97.62 129 ILE B C 1
ATOM 2469 O O . ILE B 1 129 ? 2.615 17.562 17.812 1 97.62 129 ILE B O 1
ATOM 2473 N N . ASP B 1 130 ? 1.877 19.672 17.469 1 95 130 ASP B N 1
ATOM 2474 C CA . ASP B 1 130 ? 2.199 20.109 18.828 1 95 130 ASP B CA 1
ATOM 2475 C C . ASP B 1 130 ? 1.109 21.016 19.391 1 95 130 ASP B C 1
ATOM 2477 O O . ASP B 1 130 ? 0.735 22 18.75 1 95 130 ASP B O 1
ATOM 2481 N N . ASN B 1 131 ? 0.55 20.672 20.562 1 91.44 131 ASN B N 1
ATOM 2482 C CA . ASN B 1 131 ? -0.488 21.469 21.219 1 91.44 131 ASN B CA 1
ATOM 2483 C C . ASN B 1 131 ? -1.644 21.766 20.266 1 91.44 131 ASN B C 1
ATOM 2485 O O . ASN B 1 131 ? -2.062 22.922 20.125 1 91.44 131 ASN B O 1
ATOM 2489 N N . LYS B 1 132 ? -2.053 20.859 19.516 1 90.94 132 LYS B N 1
ATOM 2490 C CA . LYS B 1 132 ? -3.211 20.906 18.625 1 90.94 132 LYS B CA 1
ATOM 2491 C C . LYS B 1 132 ? -2.928 21.75 17.391 1 90.94 132 LYS B C 1
ATOM 2493 O O . LYS B 1 132 ? -3.855 22.25 16.75 1 90.94 132 LYS B O 1
ATOM 2498 N N . GLU B 1 133 ? -1.679 21.969 17.156 1 96.94 133 GLU B N 1
ATOM 2499 C CA . GLU B 1 133 ? -1.29 22.75 15.977 1 96.94 133 GLU B CA 1
ATOM 2500 C C . GLU B 1 133 ? -0.393 21.953 15.047 1 96.94 133 GLU B C 1
ATOM 2502 O O . GLU B 1 133 ? 0.386 21.109 15.508 1 96.94 133 GLU B O 1
ATOM 2507 N N . LEU B 1 134 ? -0.503 22.25 13.805 1 97.81 134 LEU B N 1
ATOM 2508 C CA . LEU B 1 134 ? 0.444 21.734 12.82 1 97.81 134 LEU B CA 1
ATOM 2509 C C . LEU B 1 134 ? 1.748 22.516 12.859 1 97.81 134 LEU B C 1
ATOM 2511 O O . LEU B 1 134 ? 1.736 23.75 12.789 1 97.81 134 LEU B O 1
ATOM 2515 N N . ILE B 1 135 ? 2.834 21.828 12.93 1 96.88 135 ILE B N 1
ATOM 2516 C CA . ILE B 1 135 ? 4.141 22.469 12.969 1 96.88 135 ILE B CA 1
ATOM 2517 C C . ILE B 1 135 ? 4.828 22.328 11.617 1 96.88 135 ILE B C 1
ATOM 2519 O O . ILE B 1 135 ? 5.113 21.203 11.172 1 96.88 135 ILE B O 1
ATOM 2523 N N . PHE B 1 136 ? 5.035 23.438 10.938 1 94.5 136 PHE B N 1
ATOM 2524 C CA . PHE B 1 136 ? 5.859 23.531 9.734 1 94.5 136 PHE B CA 1
ATOM 2525 C C . PHE B 1 136 ? 7.238 24.078 10.07 1 94.5 136 PHE B C 1
ATOM 2527 O O . PHE B 1 136 ? 7.363 25.219 10.523 1 94.5 136 PHE B O 1
ATOM 2534 N N . LYS B 1 137 ? 8.164 23.234 9.891 1 89.12 137 LYS B N 1
ATOM 2535 C CA . LYS B 1 137 ? 9.539 23.656 10.156 1 89.12 137 LYS B CA 1
ATOM 2536 C C . LYS B 1 137 ? 10.422 23.453 8.93 1 89.12 137 LYS B C 1
ATOM 2538 O O . LYS B 1 137 ? 10.617 22.312 8.477 1 89.12 137 LYS B O 1
ATOM 2543 N N . TYR B 1 138 ? 10.828 24.578 8.406 1 81.5 138 TYR B N 1
ATOM 2544 C CA . TYR B 1 138 ? 11.758 24.531 7.281 1 81.5 138 TYR B CA 1
ATOM 2545 C C . TYR B 1 138 ? 13.172 24.875 7.719 1 81.5 138 TYR B C 1
ATOM 2547 O O . TYR B 1 138 ? 13.367 25.797 8.516 1 81.5 138 TYR B O 1
ATOM 2555 N N . ASN B 1 139 ? 14.023 23.984 7.516 1 75.31 139 ASN B N 1
ATOM 2556 C CA . ASN B 1 139 ? 15.422 24.266 7.848 1 75.31 139 ASN B CA 1
ATOM 2557 C C . ASN B 1 139 ? 16.328 24.078 6.637 1 75.31 139 ASN B C 1
ATOM 2559 O O . ASN B 1 139 ? 17.031 23.078 6.52 1 75.31 139 ASN B O 1
ATOM 2563 N N . ASN B 1 140 ? 16.125 25 5.785 1 71.31 140 ASN B N 1
ATOM 2564 C CA . ASN B 1 140 ? 17.031 24.984 4.652 1 71.31 140 ASN B CA 1
ATOM 2565 C C . ASN B 1 140 ? 17.734 26.328 4.48 1 71.31 140 ASN B C 1
ATOM 2567 O O . ASN B 1 140 ? 17.594 27.219 5.316 1 71.31 140 ASN B O 1
ATOM 2571 N N . GLU B 1 141 ? 18.609 26.359 3.629 1 68.31 141 GLU B N 1
ATOM 2572 C CA . GLU B 1 141 ? 19.438 27.531 3.428 1 68.31 141 GLU B CA 1
ATOM 2573 C C . GLU B 1 141 ? 18.594 28.781 3.195 1 68.31 141 GLU B C 1
ATOM 2575 O O . GLU B 1 141 ? 19 29.891 3.566 1 68.31 141 GLU B O 1
ATOM 2580 N N . ASN B 1 142 ? 17.469 28.531 2.721 1 69.75 142 ASN B N 1
ATOM 2581 C CA . ASN B 1 142 ? 16.672 29.688 2.309 1 69.75 142 ASN B CA 1
ATOM 2582 C C . ASN B 1 142 ? 15.555 29.969 3.307 1 69.75 142 ASN B C 1
ATOM 2584 O O . ASN B 1 142 ? 14.977 31.062 3.297 1 69.75 142 ASN B O 1
ATOM 2588 N N . CYS B 1 143 ? 15.305 28.984 4.211 1 75.56 143 CYS B N 1
ATOM 2589 C CA . CYS B 1 143 ? 14.172 29.141 5.113 1 75.56 143 CYS B CA 1
ATOM 2590 C C . CYS B 1 143 ? 14.438 28.453 6.445 1 75.56 143 CYS B C 1
ATOM 2592 O O . CYS B 1 143 ? 14.602 27.234 6.5 1 75.56 143 CYS B O 1
ATOM 2594 N N . ASN B 1 144 ? 14.617 29.234 7.43 1 78 144 ASN B N 1
ATOM 2595 C CA . ASN B 1 144 ? 14.797 28.703 8.773 1 78 144 ASN B CA 1
ATOM 2596 C C . ASN B 1 144 ? 13.711 29.203 9.727 1 78 144 ASN B C 1
ATOM 2598 O O . ASN B 1 144 ? 14.008 29.875 10.703 1 78 144 ASN B O 1
ATOM 2602 N N . GLN B 1 145 ? 12.523 29.016 9.32 1 83 145 GLN B N 1
ATOM 2603 C CA . GLN B 1 145 ? 11.383 29.469 10.109 1 83 145 GLN B CA 1
ATOM 2604 C C . GLN B 1 145 ? 10.461 28.312 10.469 1 83 145 GLN B C 1
ATOM 2606 O O . GLN B 1 145 ? 10.406 27.312 9.75 1 83 145 GLN B O 1
ATOM 2611 N N . ALA B 1 146 ? 9.875 28.484 11.664 1 88.44 146 ALA B N 1
ATOM 2612 C CA . ALA B 1 146 ? 8.828 27.562 12.086 1 88.44 146 ALA B CA 1
ATOM 2613 C C . ALA B 1 146 ? 7.469 28.25 12.117 1 88.44 146 ALA B C 1
ATOM 2615 O O . ALA B 1 146 ? 7.359 29.406 12.547 1 88.44 146 ALA B O 1
ATOM 2616 N N . THR B 1 147 ? 6.523 27.625 11.539 1 92.19 147 THR B N 1
ATOM 2617 C CA . THR B 1 147 ? 5.152 28.125 11.523 1 92.19 147 THR B CA 1
ATOM 2618 C C . THR B 1 147 ? 4.203 27.141 12.195 1 92.19 147 THR B C 1
ATOM 2620 O O . THR B 1 147 ? 4.312 25.922 11.984 1 92.19 147 THR B O 1
ATOM 2623 N N . LYS B 1 148 ? 3.354 27.703 13.016 1 95.06 148 LYS B N 1
ATOM 2624 C CA . LYS B 1 148 ? 2.311 26.891 13.648 1 95.06 148 LYS B CA 1
ATOM 2625 C C . LYS B 1 148 ? 0.933 27.25 13.102 1 95.06 148 LYS B C 1
ATOM 2627 O O . LYS B 1 148 ? 0.576 28.438 13.023 1 95.06 148 LYS B O 1
ATOM 2632 N N . ILE B 1 149 ? 0.237 26.297 12.711 1 96.88 149 ILE B N 1
ATOM 2633 C CA . ILE B 1 149 ? -1.112 26.516 12.195 1 96.88 149 ILE B CA 1
ATOM 2634 C C . ILE B 1 149 ? -2.123 25.812 13.102 1 96.88 149 ILE B C 1
ATOM 2636 O O . ILE B 1 149 ? -2.07 24.594 13.273 1 96.88 149 ILE B O 1
ATOM 2640 N N . SER B 1 150 ? -3.027 26.531 13.641 1 97.12 150 SER B N 1
ATOM 2641 C CA . SER B 1 150 ? -4.035 25.969 14.531 1 97.12 150 SER B CA 1
ATOM 2642 C C . SER B 1 150 ? -5.23 25.438 13.75 1 97.12 150 SER B C 1
ATOM 2644 O O . SER B 1 150 ? -5.707 26.078 12.82 1 97.12 150 SER B O 1
ATOM 2646 N N . LEU B 1 151 ? -5.668 24.234 14.172 1 96.19 151 LEU B N 1
ATOM 2647 C CA . LEU B 1 151 ? -6.902 23.656 13.656 1 96.19 151 LEU B CA 1
ATOM 2648 C C . LEU B 1 151 ? -7.949 23.531 14.758 1 96.19 151 LEU B C 1
ATOM 2650 O O . LEU B 1 151 ? -8.961 22.844 14.578 1 96.19 151 LEU B O 1
ATOM 2654 N N . LYS B 1 152 ? -7.727 24.125 15.852 1 94.25 152 LYS B N 1
ATOM 2655 C CA . LYS B 1 152 ? -8.516 23.969 17.078 1 94.25 152 LYS B CA 1
ATOM 2656 C C . LYS B 1 152 ? -9.961 24.406 16.859 1 94.25 152 LYS B C 1
ATOM 2658 O O . LYS B 1 152 ? -10.891 23.75 17.328 1 94.25 152 LYS B O 1
ATOM 2663 N N . ASP B 1 153 ? -10.148 25.484 16.203 1 94.25 153 ASP B N 1
ATOM 2664 C CA . ASP B 1 153 ? -11.492 26.031 16.062 1 94.25 153 ASP B CA 1
ATOM 2665 C C . ASP B 1 153 ? -12.125 25.609 14.727 1 94.25 153 ASP B C 1
ATOM 2667 O O . ASP B 1 153 ? -13.312 25.297 14.672 1 94.25 153 ASP B O 1
ATOM 2671 N N . SER B 1 154 ? -11.391 25.703 13.719 1 93.44 154 SER B N 1
ATOM 2672 C CA . SER B 1 154 ? -11.82 25.297 12.391 1 93.44 154 SER B CA 1
ATOM 2673 C C . SER B 1 154 ? -10.625 25 11.492 1 93.44 154 SER B C 1
ATOM 2675 O O . SER B 1 154 ? -9.5 25.391 11.797 1 93.44 154 SER B O 1
ATOM 2677 N N . ILE B 1 155 ? -10.891 24.281 10.422 1 97 155 ILE B N 1
ATOM 2678 C CA . ILE B 1 155 ? -9.883 24.125 9.383 1 97 155 ILE B CA 1
ATOM 2679 C C . ILE B 1 155 ? -9.812 25.391 8.523 1 97 155 ILE B C 1
ATOM 2681 O O . ILE B 1 155 ? -10.789 25.734 7.855 1 97 155 ILE B O 1
ATOM 2685 N N . PRO B 1 156 ? -8.695 26.016 8.562 1 97.44 156 PRO B N 1
ATOM 2686 C CA . PRO B 1 156 ? -8.633 27.266 7.789 1 97.44 156 PRO B CA 1
ATOM 2687 C C . PRO B 1 156 ? -8.82 27.031 6.293 1 97.44 156 PRO B C 1
ATOM 2689 O O . PRO B 1 156 ? -8.312 26.047 5.742 1 97.44 156 PRO B O 1
ATOM 2692 N N . LYS B 1 157 ? -9.453 27.953 5.637 1 97.56 157 LYS B N 1
ATOM 2693 C CA . LYS B 1 157 ? -9.609 27.891 4.188 1 97.56 157 LYS B CA 1
ATOM 2694 C C . LYS B 1 157 ? -8.273 28.141 3.482 1 97.56 157 LYS B C 1
ATOM 2696 O O . LYS B 1 157 ? -8.078 27.703 2.348 1 97.56 157 LYS B O 1
ATOM 2701 N N . GLN B 1 158 ? -7.5 28.906 4.188 1 97.31 158 GLN B N 1
ATOM 2702 C CA . GLN B 1 158 ? -6.18 29.25 3.674 1 97.31 158 GLN B CA 1
ATOM 2703 C C . GLN B 1 158 ? -5.141 29.266 4.789 1 97.31 158 GLN B C 1
ATOM 2705 O O . GLN B 1 158 ? -5.418 29.734 5.898 1 97.31 158 GLN B O 1
ATOM 2710 N N . ILE B 1 159 ? -3.982 28.734 4.434 1 96.12 159 ILE B N 1
ATOM 2711 C CA . ILE B 1 159 ? -2.896 28.812 5.402 1 96.12 159 ILE B CA 1
ATOM 2712 C C . ILE B 1 159 ? -1.692 29.516 4.773 1 96.12 159 ILE B C 1
ATOM 2714 O O . ILE B 1 159 ? -1.501 29.453 3.555 1 96.12 159 ILE B O 1
ATOM 2718 N N . PHE B 1 160 ? -0.975 30.219 5.594 1 93.5 160 PHE B N 1
ATOM 2719 C CA . PHE B 1 160 ? 0.247 30.906 5.195 1 93.5 160 PHE B CA 1
ATOM 2720 C C . PHE B 1 160 ? 1.45 30.359 5.953 1 93.5 160 PHE B C 1
ATOM 2722 O O . PHE B 1 160 ? 1.453 30.328 7.188 1 93.5 160 PHE B O 1
ATOM 2729 N N . VAL B 1 161 ? 2.391 29.875 5.191 1 91.56 161 VAL B N 1
ATOM 2730 C CA . VAL B 1 161 ? 3.631 29.375 5.773 1 91.56 161 VAL B CA 1
ATOM 2731 C C . VAL B 1 161 ? 4.797 30.281 5.367 1 91.56 161 VAL B C 1
ATOM 2733 O O . VAL B 1 161 ? 5.301 30.188 4.246 1 91.56 161 VAL B O 1
ATOM 2736 N N . PRO B 1 162 ? 5.227 31.062 6.246 1 86.69 162 PRO B N 1
ATOM 2737 C CA . PRO B 1 162 ? 6.297 32 5.922 1 86.69 162 PRO B CA 1
ATOM 2738 C C . PRO B 1 162 ? 7.66 31.344 5.789 1 86.69 162 PRO B C 1
ATOM 2740 O O . PRO B 1 162 ? 7.941 30.359 6.484 1 86.69 162 PRO B O 1
ATOM 2743 N N . CYS B 1 163 ? 8.508 31.719 4.895 1 78.69 163 CYS B N 1
ATOM 2744 C CA . CYS B 1 163 ? 9.891 31.266 4.75 1 78.69 163 CYS B CA 1
ATOM 2745 C C . CYS B 1 163 ? 10.867 32.406 5.043 1 78.69 163 CYS B C 1
ATOM 2747 O O . CYS B 1 163 ? 11.867 32.188 5.734 1 78.69 163 CYS B O 1
ATOM 2749 N N . THR B 1 164 ? 10.688 33.531 4.324 1 72.94 164 THR B N 1
ATOM 2750 C CA . THR B 1 164 ? 11.531 34.688 4.574 1 72.94 164 THR B CA 1
ATOM 2751 C C . THR B 1 164 ? 10.703 35.844 5.145 1 72.94 164 THR B C 1
ATOM 2753 O O . THR B 1 164 ? 9.484 35.719 5.277 1 72.94 164 THR B O 1
ATOM 2756 N N . LYS B 1 165 ? 11.531 36.812 5.633 1 66.44 165 LYS B N 1
ATOM 2757 C CA . LYS B 1 165 ? 10.883 38 6.145 1 66.44 165 LYS B CA 1
ATOM 2758 C C . LYS B 1 165 ? 9.898 38.594 5.125 1 66.44 165 LYS B C 1
ATOM 2760 O O . LYS B 1 165 ? 8.906 39.219 5.5 1 66.44 165 LYS B O 1
ATOM 2765 N N . GLU B 1 166 ? 10.203 38.312 3.963 1 66.5 166 GLU B N 1
ATOM 2766 C CA . GLU B 1 166 ? 9.438 39.031 2.943 1 66.5 166 GLU B CA 1
ATOM 2767 C C . GLU B 1 166 ? 8.516 38.062 2.184 1 66.5 166 GLU B C 1
ATOM 2769 O O . GLU B 1 166 ? 7.73 38.5 1.339 1 66.5 166 GLU B O 1
ATOM 2774 N N . GLY B 1 167 ? 8.594 36.75 2.633 1 80.62 167 GLY B N 1
ATOM 2775 C CA . GLY B 1 167 ? 7.766 35.938 1.757 1 80.62 167 GLY B CA 1
ATOM 2776 C C . GLY B 1 167 ? 7.469 34.562 2.322 1 80.62 167 GLY B C 1
ATOM 2777 O O . GLY B 1 167 ? 8.055 34.156 3.326 1 80.62 167 GLY B O 1
ATOM 2778 N N . GLY B 1 168 ? 6.371 34.031 1.844 1 86.75 168 GLY B N 1
ATOM 2779 C CA . GLY B 1 168 ? 5.891 32.719 2.203 1 86.75 168 GLY B CA 1
ATOM 2780 C C . GLY B 1 168 ? 4.926 32.125 1.189 1 86.75 168 GLY B C 1
ATOM 2781 O O . GLY B 1 168 ? 4.789 32.656 0.081 1 86.75 168 GLY B O 1
ATOM 2782 N N . ASP B 1 169 ? 4.574 30.938 1.487 1 89.19 169 ASP B N 1
ATOM 2783 C CA . ASP B 1 169 ? 3.641 30.25 0.603 1 89.19 169 ASP B CA 1
ATOM 2784 C C . ASP B 1 169 ? 2.229 30.266 1.184 1 89.19 169 ASP B C 1
ATOM 2786 O O . ASP B 1 169 ? 2.047 30.094 2.393 1 89.19 169 ASP B O 1
ATOM 2790 N N . ILE B 1 170 ? 1.288 30.5 0.266 1 93.94 170 ILE B N 1
ATOM 2791 C CA . ILE B 1 170 ? -0.125 30.422 0.615 1 93.94 170 ILE B CA 1
ATOM 2792 C C . ILE B 1 170 ? -0.726 29.156 0.018 1 93.94 170 ILE B C 1
ATOM 2794 O O . ILE B 1 170 ? -0.511 28.844 -1.158 1 93.94 170 ILE B O 1
ATOM 2798 N N . TYR B 1 171 ? -1.368 28.453 0.892 1 96.56 171 TYR B N 1
ATOM 2799 C CA . TYR B 1 171 ? -2.041 27.234 0.429 1 96.56 171 TYR B CA 1
ATOM 2800 C C . TYR B 1 171 ? -3.535 27.297 0.721 1 96.56 171 TYR B C 1
ATOM 2802 O O . TYR B 1 171 ? -3.945 27.719 1.808 1 96.56 171 TYR B O 1
ATOM 2810 N N . ASN B 1 172 ? -4.328 26.844 -0.281 1 98.06 172 ASN B N 1
ATOM 2811 C CA . ASN B 1 172 ? -5.777 26.812 -0.113 1 98.06 172 ASN B CA 1
ATOM 2812 C C . ASN B 1 172 ? -6.27 25.406 0.236 1 98.06 172 ASN B C 1
ATOM 2814 O O . ASN B 1 172 ? -5.75 24.422 -0.281 1 98.06 172 ASN B O 1
ATOM 2818 N N . LEU B 1 173 ? -7.297 25.438 1.058 1 98.19 173 LEU B N 1
ATOM 2819 C CA . LEU B 1 173 ? -7.938 24.172 1.396 1 98.19 173 LEU B CA 1
ATOM 2820 C C . LEU B 1 173 ? -8.773 23.656 0.231 1 98.19 173 LEU B C 1
ATOM 2822 O O . LEU B 1 173 ? -9.648 24.359 -0.276 1 98.19 173 LEU B O 1
ATOM 2826 N N . GLU B 1 174 ? -8.516 22.469 -0.176 1 97.62 174 GLU B N 1
ATOM 2827 C CA . GLU B 1 174 ? -9.414 21.734 -1.056 1 97.62 174 GLU B CA 1
ATOM 2828 C C . GLU B 1 174 ? -10.391 20.891 -0.253 1 97.62 174 GLU B C 1
ATOM 2830 O O . GLU B 1 174 ? -9.992 19.906 0.382 1 97.62 174 GLU B O 1
ATOM 2835 N N . THR B 1 175 ? -11.586 21.188 -0.282 1 95.56 175 THR B N 1
ATOM 2836 C CA . THR B 1 175 ? -12.578 20.469 0.506 1 95.56 175 THR B CA 1
ATOM 2837 C C . THR B 1 175 ? -13.031 19.203 -0.225 1 95.56 175 THR B C 1
ATOM 2839 O O . THR B 1 175 ? -13.172 19.203 -1.449 1 95.56 175 THR B O 1
ATOM 2842 N N . ALA B 1 176 ? -13.195 18.188 0.596 1 88.06 176 ALA B N 1
ATOM 2843 C CA . ALA B 1 176 ? -13.727 16.969 -0.011 1 88.06 176 ALA B CA 1
ATOM 2844 C C . ALA B 1 176 ? -15.219 17.109 -0.292 1 88.06 176 ALA B C 1
ATOM 2846 O O . ALA B 1 176 ? -15.945 17.75 0.467 1 88.06 176 ALA B O 1
ATOM 2847 N N . HIS B 1 177 ? -15.633 16.703 -1.499 1 72.56 177 HIS B N 1
ATOM 2848 C CA . HIS B 1 177 ? -17.062 16.703 -1.813 1 72.56 177 HIS B CA 1
ATOM 2849 C C . HIS B 1 177 ? -17.734 15.414 -1.337 1 72.56 177 HIS B C 1
ATOM 2851 O O . HIS B 1 177 ? -17.547 14.352 -1.937 1 72.56 177 HIS B O 1
ATOM 2857 N N . ASN B 1 178 ? -17.969 15.328 -0.148 1 55.69 178 ASN B N 1
ATOM 2858 C CA . ASN B 1 178 ? -18.641 14.133 0.349 1 55.69 178 ASN B CA 1
ATOM 2859 C C . ASN B 1 178 ? -20.156 14.211 0.156 1 55.69 178 ASN B C 1
ATOM 2861 O O . ASN B 1 178 ? -20.719 15.305 0.118 1 55.69 178 ASN B O 1
#

pLDDT: mean 83.16, std 23.73, range [28.72, 98.88]

Nearest PDB structures (foldseek):
  4u8u-assembly1_M  TM=3.289E-01  e=1.050E+00  Glossoscolex paulistus
  2ckf-assembly1_F  TM=5.298E-01  e=7.443E+00  Sphingomonas sp. CHY-1
  5m3l-assembly1_M  TM=3.846E-01  e=3.191E+00  Lumbricus terrestris
  7xsi-assembly3_E  TM=4.806E-01  e=6.350E+00  Sordaria araneosa
  4u8u-assembly1_M  TM=3.624E-01  e=9.621E-01  Glossoscolex paulistus